Protein AF-A0A3D0IHM4-F1 (afdb_monomer)

Mean predicted aligned error: 15.12 Å

Radius of gyration: 25.1 Å; Cα contacts (8 Å, |Δi|>4): 366; chains: 1; bounding box: 73×38×89 Å

Nearest PDB structures (foldseek):
  8s80-assembly2_B  TM=3.957E-01  e=3.772E-02  Bacillus anthracis
  5n2d-assembly1_D  TM=3.141E-01  e=3.170E-02  Homo sapiens
  8s80-assembly1_F-2  TM=3.673E-01  e=4.236E-02  Bacillus anthracis
  5cim-assembly1_B  TM=3.698E-01  e=5.343E-02  Mycolicibacterium thermoresistibile ATCC 19527
  9g93-assembly1_A  TM=3.526E-01  e=9.006E-02  Bacillus anthracis str. '34F2 (NMRC)'

Structure (mmCIF, N/CA/C/O backbone):
data_AF-A0A3D0IHM4-F1
#
_entry.id   AF-A0A3D0IHM4-F1
#
loop_
_atom_site.group_PDB
_atom_site.id
_atom_site.type_symbol
_atom_site.label_atom_id
_atom_site.label_alt_id
_atom_site.label_comp_id
_atom_site.label_asym_id
_atom_site.label_entity_id
_atom_site.label_seq_id
_atom_site.pdbx_PDB_ins_code
_atom_site.Cartn_x
_atom_site.Cartn_y
_atom_site.Cartn_z
_atom_site.occupancy
_atom_site.B_iso_or_equiv
_atom_site.auth_seq_id
_atom_site.auth_com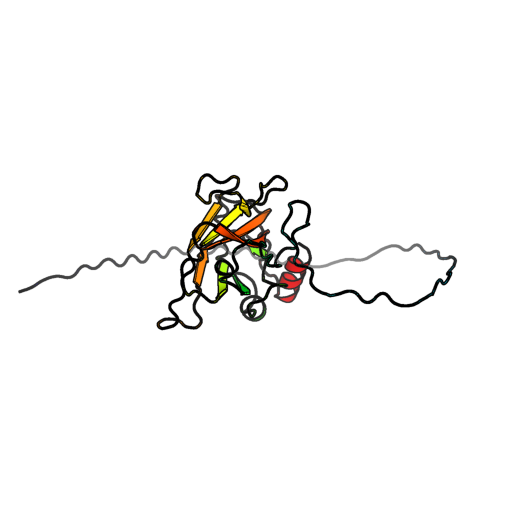p_id
_atom_site.auth_asym_id
_atom_site.auth_atom_id
_atom_site.pdbx_PDB_model_num
ATOM 1 N N . MET A 1 1 ? -31.883 20.236 -38.675 1.00 36.53 1 MET A N 1
ATOM 2 C CA . MET A 1 1 ? -32.578 18.999 -38.242 1.00 36.53 1 MET A CA 1
ATOM 3 C C . MET A 1 1 ? -31.583 18.195 -37.407 1.00 36.53 1 MET A C 1
ATOM 5 O O . MET A 1 1 ? -30.446 18.137 -37.837 1.00 36.53 1 MET A O 1
ATOM 9 N N . GLY A 1 2 ? -31.886 17.613 -36.242 1.00 38.66 2 GLY A N 1
ATOM 10 C CA . GLY A 1 2 ? -33.053 17.794 -35.365 1.00 38.66 2 GLY A CA 1
ATOM 11 C C . GLY A 1 2 ? -33.305 16.579 -34.449 1.00 38.66 2 GLY A C 1
ATOM 12 O O . GLY A 1 2 ? -33.319 15.468 -34.960 1.00 38.66 2 GLY A O 1
ATOM 13 N N . ARG A 1 3 ? -33.634 16.820 -33.160 1.00 39.97 3 ARG A N 1
ATOM 14 C CA . ARG A 1 3 ? -34.066 15.827 -32.129 1.00 39.97 3 ARG A CA 1
ATOM 15 C C . ARG A 1 3 ? -32.946 14.859 -31.648 1.00 39.97 3 ARG A C 1
ATOM 17 O O . ARG A 1 3 ? -32.001 14.630 -32.382 1.00 39.97 3 ARG A O 1
ATOM 24 N N . MET A 1 4 ? -32.965 14.279 -30.434 1.00 40.94 4 MET A N 1
ATOM 25 C CA . MET A 1 4 ? -33.821 14.487 -29.243 1.00 40.94 4 MET A CA 1
ATOM 26 C C . MET A 1 4 ? -33.118 14.060 -27.932 1.00 40.94 4 MET A C 1
ATOM 28 O O . MET A 1 4 ? -32.093 13.390 -27.960 1.00 40.94 4 MET A O 1
ATOM 32 N N . LYS A 1 5 ? -33.712 14.420 -26.783 1.00 46.91 5 LYS A N 1
ATOM 33 C CA . LYS A 1 5 ? -33.254 14.066 -25.424 1.00 46.91 5 LYS A CA 1
ATOM 34 C C . LYS A 1 5 ? -33.450 12.576 -25.081 1.00 46.91 5 LYS A C 1
ATOM 36 O O . LYS A 1 5 ? -34.505 12.025 -25.389 1.00 46.91 5 LYS A O 1
ATOM 41 N N . LYS A 1 6 ? -32.538 12.028 -24.271 1.00 49.88 6 LYS A N 1
ATOM 42 C CA . LYS A 1 6 ? -32.775 11.064 -23.169 1.00 49.88 6 LYS A CA 1
ATOM 43 C C . LYS A 1 6 ? -31.805 11.496 -22.049 1.00 49.88 6 LYS A C 1
ATOM 45 O O . LYS A 1 6 ? -30.649 11.720 -22.372 1.00 49.88 6 LYS A O 1
ATOM 50 N N . VAL A 1 7 ? -32.165 11.850 -20.810 1.00 49.03 7 VAL A N 1
ATOM 51 C CA . VAL A 1 7 ? -33.193 11.374 -19.855 1.00 49.03 7 VAL A CA 1
ATOM 52 C C . VAL A 1 7 ? -32.898 9.953 -19.374 1.00 49.03 7 VAL A C 1
ATOM 54 O O . VAL A 1 7 ? -33.059 9.006 -20.136 1.00 49.03 7 VAL A O 1
ATOM 57 N N . GLY A 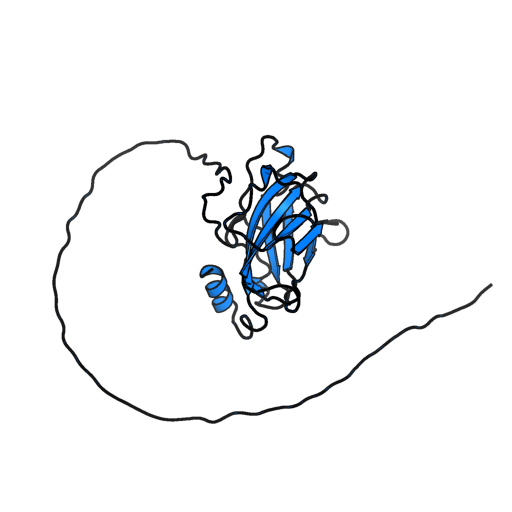1 8 ? -32.480 9.840 -18.110 1.00 41.88 8 GLY A N 1
ATOM 58 C CA . GLY A 1 8 ? -32.056 8.587 -17.476 1.00 41.88 8 GLY A CA 1
ATOM 59 C C . GLY A 1 8 ? -31.539 8.774 -16.043 1.00 41.88 8 GLY A C 1
ATOM 60 O O . GLY A 1 8 ? -30.533 8.180 -15.684 1.00 41.88 8 GLY A O 1
ATOM 61 N N . ALA A 1 9 ? -32.176 9.636 -15.243 1.00 40.19 9 ALA A N 1
ATOM 62 C CA . ALA A 1 9 ? -31.838 9.770 -13.825 1.00 40.19 9 ALA A CA 1
ATOM 63 C C . ALA A 1 9 ? -32.510 8.648 -13.019 1.00 40.19 9 ALA A C 1
ATOM 65 O O . ALA A 1 9 ? -33.725 8.473 -13.120 1.00 40.19 9 ALA A O 1
ATOM 66 N N . VAL A 1 10 ? -31.737 7.930 -12.202 1.00 45.31 10 VAL A N 1
ATOM 67 C CA . VAL A 1 10 ? -32.247 6.950 -11.233 1.00 45.31 10 VAL A CA 1
ATOM 68 C C . VAL A 1 10 ? -31.803 7.389 -9.844 1.00 45.31 10 VAL A C 1
ATOM 70 O O . VAL A 1 10 ? -30.668 7.165 -9.440 1.00 45.31 10 VAL A O 1
ATOM 73 N N . VAL A 1 11 ? -32.709 8.048 -9.124 1.00 44.06 11 VAL A N 1
ATOM 74 C CA . VAL A 1 11 ? -32.568 8.268 -7.681 1.00 44.06 11 VAL A CA 1
ATOM 75 C C . VAL A 1 11 ? -33.144 7.041 -6.989 1.00 44.06 11 VAL A C 1
ATOM 77 O O . VAL A 1 11 ? -34.326 6.749 -7.167 1.00 44.06 11 VAL A O 1
ATOM 80 N N . LEU A 1 12 ? -32.336 6.349 -6.186 1.00 42.22 12 LEU A N 1
ATOM 81 C CA . LEU A 1 12 ? -32.818 5.297 -5.297 1.00 42.22 12 LEU A CA 1
ATOM 82 C C . LEU A 1 12 ? -32.501 5.682 -3.851 1.00 42.22 12 LEU A C 1
ATOM 84 O O . LEU A 1 12 ? -31.374 5.549 -3.389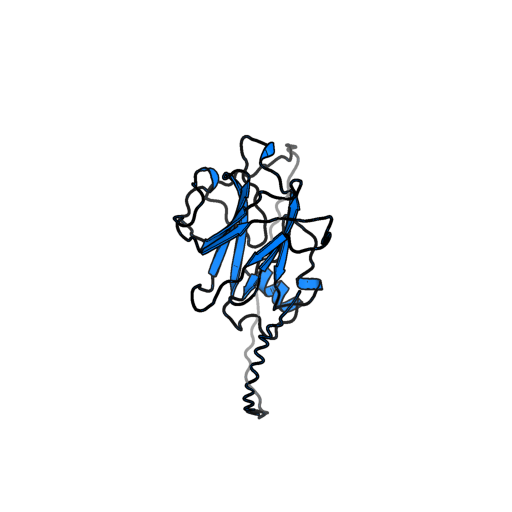 1.00 42.22 12 LEU A O 1
ATOM 88 N N . ALA A 1 13 ? -33.512 6.192 -3.151 1.00 47.69 13 ALA A N 1
ATOM 89 C CA . ALA A 1 13 ? -33.446 6.485 -1.727 1.00 47.69 13 ALA A CA 1
ATOM 90 C C . ALA A 1 13 ? -34.313 5.472 -0.971 1.00 47.69 13 ALA A C 1
ATOM 92 O O . ALA A 1 13 ? -35.517 5.385 -1.211 1.00 47.69 13 ALA A O 1
ATOM 93 N N . ALA A 1 14 ? -33.705 4.730 -0.047 1.00 46.31 14 ALA A N 1
ATOM 94 C CA . ALA A 1 14 ? -34.395 3.836 0.874 1.00 46.31 14 ALA A CA 1
ATOM 95 C C . ALA A 1 14 ? -33.762 3.988 2.262 1.00 46.31 14 ALA A C 1
ATOM 97 O O . ALA A 1 14 ? -32.673 3.484 2.517 1.00 46.31 14 ALA A O 1
ATOM 98 N N . ALA A 1 15 ? -34.427 4.733 3.146 1.00 45.97 15 ALA A N 1
ATOM 99 C CA . ALA A 1 15 ? -33.973 4.941 4.515 1.00 45.97 15 ALA A CA 1
ATOM 100 C C . ALA A 1 15 ? -34.701 3.985 5.469 1.00 45.97 15 ALA A C 1
ATOM 102 O O . ALA A 1 15 ? -35.930 3.989 5.522 1.00 45.97 15 ALA A O 1
ATOM 103 N N . CYS A 1 16 ? -33.941 3.242 6.274 1.00 39.91 16 CYS A N 1
ATOM 104 C CA . CYS A 1 16 ? -34.454 2.488 7.416 1.00 39.91 16 CYS A CA 1
ATOM 105 C C . CYS A 1 16 ? -33.675 2.888 8.671 1.00 39.91 16 CYS A C 1
ATOM 107 O O . CYS A 1 16 ? -32.568 2.413 8.905 1.00 39.91 16 CYS A O 1
ATOM 109 N N . MET A 1 17 ? -34.259 3.766 9.488 1.00 40.97 17 MET A N 1
ATOM 110 C CA . MET A 1 17 ? -33.784 3.996 10.853 1.00 40.97 17 MET A CA 1
ATOM 111 C C . MET A 1 17 ? -34.292 2.872 11.757 1.00 40.97 17 MET A C 1
ATOM 113 O O . MET A 1 17 ? -35.494 2.620 11.770 1.00 40.97 17 MET A O 1
ATOM 117 N N . PHE A 1 18 ? -33.431 2.302 12.600 1.00 45.56 18 PHE A N 1
ATOM 118 C CA . PHE A 1 18 ? -33.865 1.739 13.880 1.00 45.56 18 PHE A CA 1
ATOM 119 C C . PHE A 1 18 ? -32.831 2.021 14.970 1.00 45.56 18 PHE A C 1
ATOM 121 O O . PHE A 1 18 ? -31.704 1.540 14.927 1.00 45.56 18 PHE A O 1
ATOM 128 N N . SER A 1 19 ? -33.236 2.820 15.955 1.00 41.28 19 SER A N 1
ATOM 129 C CA . SER A 1 19 ? -32.404 3.196 17.097 1.00 41.28 19 SER A CA 1
ATOM 130 C C . SER A 1 19 ? -32.566 2.194 18.239 1.00 41.28 19 SER A C 1
ATOM 132 O O . SER A 1 19 ? -33.693 1.905 18.642 1.00 41.28 19 SER A O 1
ATOM 134 N N . ALA A 1 20 ? -31.460 1.754 18.841 1.00 42.69 20 ALA A N 1
ATOM 135 C CA . ALA A 1 20 ? -31.460 1.007 20.098 1.00 42.69 20 ALA A CA 1
ATOM 136 C C . ALA A 1 20 ? -30.604 1.742 21.144 1.00 42.69 20 ALA A C 1
ATOM 138 O O . ALA A 1 20 ? -29.379 1.662 21.140 1.00 42.69 20 ALA A O 1
ATOM 13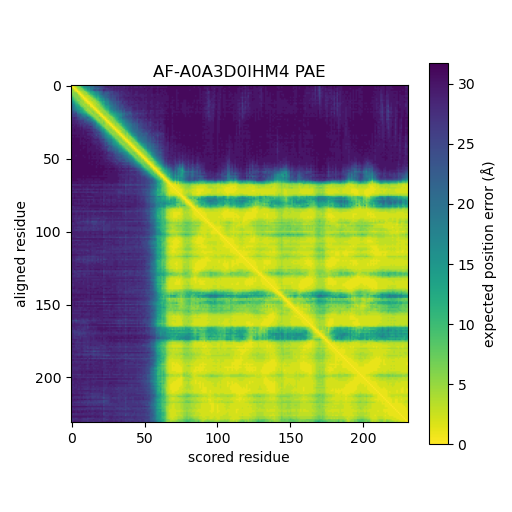9 N N . ALA A 1 21 ? -31.247 2.493 22.044 1.00 38.44 21 ALA A N 1
ATOM 140 C CA . ALA A 1 21 ? -30.557 3.168 23.143 1.00 38.44 21 ALA A CA 1
ATOM 141 C C . ALA A 1 21 ? -30.318 2.193 24.312 1.00 38.44 21 ALA A C 1
ATOM 143 O O . ALA A 1 21 ? -31.270 1.637 24.855 1.00 38.44 21 ALA A O 1
ATOM 144 N N . GLY A 1 22 ? -29.054 2.014 24.713 1.00 32.50 22 GLY A N 1
ATOM 145 C CA . GLY A 1 22 ? -28.622 0.994 25.686 1.00 32.50 22 GLY A CA 1
ATOM 146 C C . GLY A 1 22 ? -27.961 1.523 26.966 1.00 32.50 22 GLY A C 1
ATOM 147 O O . GLY A 1 22 ? -27.195 0.803 27.600 1.00 32.50 22 GLY A O 1
ATOM 148 N N . CYS A 1 23 ? -28.200 2.777 27.361 1.00 40.41 23 CYS A N 1
ATOM 149 C CA . CYS A 1 23 ? -27.583 3.341 28.567 1.00 40.41 23 CYS A CA 1
ATOM 150 C C . CYS A 1 23 ? -28.095 2.681 29.860 1.00 40.41 23 CYS A C 1
ATOM 152 O O . CYS A 1 23 ? -29.219 2.922 30.299 1.00 40.41 23 CYS A O 1
ATOM 154 N N . SER A 1 24 ? -27.221 1.953 30.553 1.00 32.88 24 SER A N 1
ATOM 155 C CA . SER A 1 24 ? -27.334 1.670 31.989 1.00 32.88 24 SER A CA 1
ATOM 156 C C . SER A 1 24 ? -25.954 1.691 32.646 1.00 32.88 24 SER A C 1
ATOM 158 O O . SER A 1 24 ? -24.931 1.568 31.978 1.00 32.88 24 SER A O 1
ATOM 160 N N . LYS A 1 25 ? -25.909 2.004 33.944 1.00 36.44 25 LYS A N 1
ATOM 161 C CA . LYS A 1 25 ? -24.725 2.580 34.605 1.00 36.44 25 LYS A CA 1
ATOM 162 C C . LYS A 1 25 ? -24.571 2.012 36.020 1.00 36.44 25 LYS A C 1
ATOM 164 O O . LYS A 1 25 ? -25.582 1.681 36.630 1.00 36.44 25 LYS A O 1
ATOM 169 N N . LYS A 1 26 ? -23.346 2.129 36.560 1.00 32.72 26 LYS A N 1
ATOM 170 C CA . LYS A 1 26 ? -22.958 2.165 37.994 1.00 32.72 26 LYS A CA 1
ATOM 171 C C . LYS A 1 26 ? -22.740 0.848 38.781 1.00 32.72 26 LYS A C 1
ATOM 173 O O . LYS A 1 26 ? -23.672 0.080 38.958 1.00 32.72 26 LYS A O 1
ATOM 178 N N . LYS A 1 27 ? -21.583 0.852 39.483 1.00 30.31 27 LYS A N 1
ATOM 179 C CA . LYS A 1 27 ? -21.314 0.370 40.867 1.00 30.31 27 LYS A CA 1
ATOM 180 C C . LYS A 1 27 ? -21.133 -1.155 41.088 1.00 30.31 27 LYS A C 1
ATOM 182 O O . LYS A 1 27 ? -21.802 -1.937 40.435 1.00 30.31 27 LYS A O 1
ATOM 187 N N . ASP A 1 28 ? -20.273 -1.629 42.009 1.00 31.72 28 ASP A N 1
ATOM 188 C CA . ASP A 1 28 ? -19.283 -0.940 42.877 1.00 31.72 28 ASP A CA 1
ATOM 189 C C . ASP A 1 28 ? -18.196 -1.881 43.468 1.00 31.72 28 ASP A C 1
ATOM 191 O O . ASP A 1 28 ? -18.422 -3.074 43.609 1.00 31.72 28 ASP A O 1
ATOM 195 N N . GLU A 1 29 ? -17.079 -1.267 43.892 1.00 32.44 29 GLU A N 1
ATOM 196 C CA . GLU A 1 29 ? -16.163 -1.599 45.016 1.00 32.44 29 GLU A CA 1
ATOM 197 C C . GLU A 1 29 ? -15.582 -3.017 45.298 1.00 32.44 29 GLU A C 1
ATOM 199 O O . GLU A 1 29 ? -16.299 -3.903 45.741 1.00 32.44 29 GLU A O 1
ATOM 204 N N . LYS A 1 30 ? -14.227 -3.055 45.388 1.00 27.33 30 LYS A N 1
ATOM 205 C CA . LYS A 1 30 ? -13.376 -3.758 46.405 1.00 27.33 30 LYS A CA 1
ATOM 206 C C . LYS A 1 30 ? -13.422 -5.309 46.442 1.00 27.33 30 LYS A C 1
ATOM 208 O O . LYS A 1 30 ? -14.374 -5.925 46.001 1.00 27.33 30 LYS A O 1
ATOM 213 N N . LYS A 1 31 ? -12.433 -6.047 46.970 1.00 27.33 31 LYS A N 1
ATOM 214 C CA . LYS A 1 31 ? -11.068 -5.817 47.525 1.00 27.33 31 LYS A CA 1
ATOM 215 C C . LYS A 1 31 ? -10.253 -7.112 47.198 1.00 27.33 31 LYS A C 1
ATOM 217 O O . LYS A 1 31 ? -10.833 -8.037 46.647 1.00 27.33 31 LYS A O 1
ATOM 222 N N . ASP A 1 32 ? -8.949 -7.288 47.422 1.00 28.69 32 ASP A N 1
ATOM 223 C CA . ASP A 1 32 ? -8.172 -7.035 48.643 1.00 28.69 32 ASP A CA 1
ATOM 224 C C . ASP A 1 32 ? -6.650 -6.977 48.391 1.00 28.69 32 ASP A C 1
ATOM 226 O O . ASP A 1 32 ? -6.175 -7.193 47.278 1.00 28.69 32 ASP A O 1
ATOM 230 N N . ASN A 1 33 ? -5.885 -6.680 49.444 1.00 30.94 33 ASN A N 1
ATOM 231 C CA . ASN A 1 33 ? -4.419 -6.631 49.410 1.00 30.94 33 ASN A CA 1
ATOM 232 C C . ASN A 1 33 ? -3.788 -8.037 49.421 1.00 30.94 33 ASN A C 1
ATOM 234 O O . ASN A 1 33 ? -4.293 -8.924 50.110 1.00 30.94 33 ASN A O 1
ATOM 238 N N . ASN A 1 34 ? -2.554 -8.158 48.916 1.00 31.31 34 ASN A N 1
ATOM 239 C CA . ASN A 1 34 ? -1.470 -8.556 49.823 1.00 31.31 34 ASN A CA 1
ATOM 240 C C . ASN A 1 34 ? -0.111 -7.932 49.443 1.00 31.31 34 ASN A C 1
ATOM 242 O O . ASN A 1 34 ? 0.066 -7.457 48.325 1.00 31.31 34 ASN A O 1
ATOM 246 N N . ASP A 1 35 ? 0.802 -7.886 50.412 1.00 29.77 35 ASP A N 1
ATOM 247 C CA . ASP A 1 35 ? 2.090 -7.168 50.390 1.00 29.77 35 ASP A CA 1
ATOM 248 C C . ASP A 1 35 ? 3.285 -8.159 50.396 1.00 29.77 35 ASP A C 1
ATOM 250 O O . ASP A 1 35 ? 3.086 -9.370 50.502 1.00 29.77 35 ASP A O 1
ATOM 254 N N . THR A 1 36 ? 4.518 -7.633 50.394 1.00 30.22 36 THR A N 1
ATOM 255 C CA . THR A 1 36 ? 5.859 -8.267 50.504 1.00 30.22 36 THR A CA 1
ATOM 256 C C . THR A 1 36 ? 6.591 -8.369 49.150 1.00 30.22 36 THR A C 1
ATOM 258 O O . THR A 1 36 ? 6.245 -9.210 48.331 1.00 30.22 36 THR A O 1
ATOM 261 N N . LYS A 1 37 ? 7.489 -7.448 48.751 1.00 29.62 37 LYS A N 1
ATOM 262 C CA . LYS A 1 37 ? 8.841 -7.050 49.251 1.00 29.62 37 LYS A CA 1
ATOM 263 C C . LYS A 1 37 ? 10.016 -7.984 48.884 1.00 29.62 37 LYS A C 1
ATOM 265 O O . LYS A 1 37 ? 10.016 -9.123 49.319 1.00 29.62 37 LYS A O 1
ATOM 270 N N . VAL A 1 38 ? 11.095 -7.349 48.368 1.00 29.84 38 VAL A N 1
ATOM 271 C CA . VAL A 1 38 ? 12.539 -7.560 48.711 1.00 29.84 38 VAL A CA 1
ATOM 272 C C . VAL A 1 38 ? 13.186 -8.890 48.260 1.00 29.84 38 VAL A C 1
ATOM 274 O O . VAL A 1 38 ? 12.604 -9.937 48.483 1.00 29.84 38 VAL A O 1
ATOM 277 N N . THR A 1 39 ? 14.413 -9.005 47.718 1.00 30.67 39 THR A N 1
ATOM 278 C CA . THR A 1 39 ? 15.432 -8.168 46.999 1.00 30.67 39 THR A CA 1
ATOM 279 C C . THR A 1 39 ? 16.374 -9.199 46.273 1.00 30.67 39 THR A C 1
ATOM 281 O O . THR A 1 39 ? 15.954 -10.341 46.136 1.00 30.67 39 THR A O 1
ATOM 284 N N . ASP A 1 40 ? 17.610 -9.008 45.770 1.00 31.23 40 ASP A N 1
ATOM 28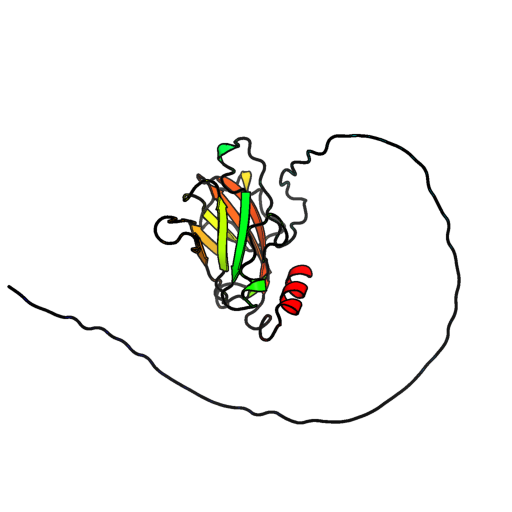5 C CA . ASP A 1 40 ? 18.636 -7.944 45.808 1.00 31.23 40 ASP A CA 1
ATOM 286 C C . ASP A 1 40 ? 19.703 -8.152 44.703 1.00 31.23 40 ASP A C 1
ATOM 288 O O . ASP A 1 40 ? 20.091 -9.296 44.484 1.00 31.23 40 ASP A O 1
ATOM 292 N N . LYS A 1 41 ? 20.273 -7.059 44.155 1.00 31.83 41 LYS A N 1
ATOM 293 C CA . LYS A 1 41 ? 21.591 -6.992 43.451 1.00 31.83 41 LYS A CA 1
ATOM 294 C C . LYS A 1 41 ? 21.804 -7.870 42.186 1.00 31.83 41 LYS A C 1
ATOM 296 O O . LYS A 1 41 ? 20.996 -8.724 41.863 1.00 31.83 41 LYS A O 1
ATOM 301 N N . ALA A 1 42 ? 22.849 -7.669 41.370 1.00 29.09 42 ALA A N 1
ATOM 302 C CA . ALA A 1 42 ? 23.899 -6.632 41.333 1.00 29.09 42 ALA A CA 1
ATOM 303 C C . ALA A 1 42 ? 24.305 -6.305 39.874 1.00 29.09 42 ALA A C 1
ATOM 305 O O . ALA A 1 42 ? 23.897 -6.987 38.939 1.00 29.09 42 ALA A O 1
ATOM 306 N N . LYS A 1 43 ? 25.130 -5.262 39.707 1.00 32.31 43 LYS A N 1
ATOM 307 C CA . LYS A 1 43 ? 25.882 -4.976 38.472 1.00 32.31 43 LYS A CA 1
ATOM 308 C C . LYS A 1 43 ? 26.935 -6.065 38.182 1.00 32.31 43 LYS A C 1
ATOM 310 O O . LYS A 1 43 ? 27.380 -6.710 39.127 1.00 32.31 43 LYS A O 1
ATOM 315 N N . ASP A 1 44 ? 27.503 -6.058 36.974 1.00 27.69 44 ASP A N 1
ATOM 316 C CA . ASP A 1 44 ? 28.876 -5.530 36.855 1.00 27.69 44 ASP A CA 1
ATOM 317 C C . ASP A 1 44 ? 29.118 -4.820 35.507 1.00 27.69 44 ASP A C 1
ATOM 319 O O . ASP A 1 44 ? 28.319 -4.951 34.579 1.00 27.69 44 ASP A O 1
ATOM 323 N N . ASP A 1 45 ? 30.174 -4.010 35.441 1.00 33.25 45 ASP A N 1
ATOM 324 C CA . ASP A 1 45 ? 30.536 -3.151 34.306 1.00 33.25 45 ASP A CA 1
ATOM 325 C C . ASP A 1 45 ? 31.529 -3.845 33.336 1.00 33.25 45 ASP A C 1
ATOM 327 O O . ASP A 1 45 ? 32.452 -4.539 33.762 1.00 33.25 45 ASP A O 1
ATOM 331 N N . ALA A 1 46 ? 31.420 -3.588 32.024 1.00 32.34 46 ALA A N 1
ATOM 332 C CA . ALA A 1 46 ? 32.462 -3.925 31.041 1.00 32.34 46 ALA A CA 1
ATOM 333 C C . ALA A 1 46 ? 32.552 -2.855 29.935 1.00 32.34 46 ALA A C 1
ATOM 335 O O 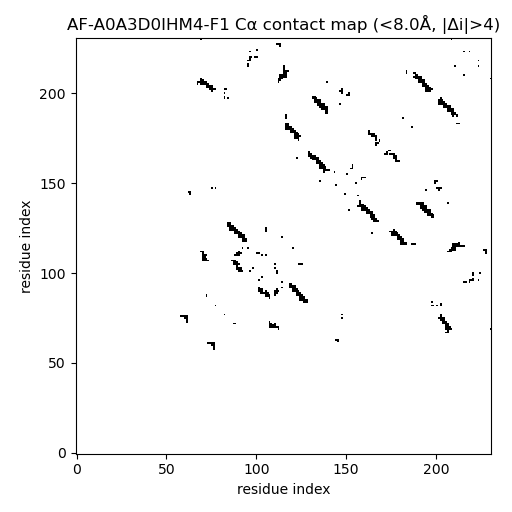. ALA A 1 46 ? 31.619 -2.673 29.155 1.00 32.34 46 ALA A O 1
ATOM 336 N N . LYS A 1 47 ? 33.683 -2.138 29.861 1.00 29.31 47 LYS A N 1
ATOM 337 C CA . LYS A 1 47 ? 33.927 -1.060 28.886 1.00 29.31 47 LYS A CA 1
ATOM 338 C C . LYS A 1 47 ? 35.368 -1.089 28.369 1.00 29.31 47 LYS A C 1
ATOM 340 O O . LYS A 1 47 ? 36.264 -0.670 29.098 1.00 29.31 47 LYS A O 1
ATOM 345 N N . ALA A 1 48 ? 35.556 -1.480 27.107 1.00 30.95 48 ALA A N 1
ATOM 346 C CA . ALA A 1 48 ? 36.683 -1.093 26.242 1.00 30.95 48 ALA A CA 1
ATOM 347 C C . ALA A 1 48 ? 36.465 -1.595 24.794 1.00 30.95 48 ALA A C 1
ATOM 349 O O . ALA A 1 48 ? 35.754 -2.582 24.636 1.00 30.95 48 ALA A O 1
ATOM 350 N N . THR A 1 49 ? 37.075 -1.071 23.719 1.00 29.14 49 THR A N 1
ATOM 351 C CA . THR A 1 49 ? 37.569 0.286 23.359 1.00 29.14 49 THR A CA 1
ATOM 352 C C . THR A 1 49 ? 37.924 0.261 21.851 1.00 29.14 49 THR A C 1
ATOM 354 O O . THR A 1 49 ? 38.456 -0.742 21.395 1.00 29.14 49 THR A O 1
ATOM 357 N N . GLU A 1 50 ? 37.693 1.377 21.144 1.00 28.62 50 GLU A N 1
ATOM 358 C CA . GLU A 1 50 ? 38.246 1.776 19.821 1.00 28.62 50 GLU A CA 1
ATOM 359 C C . GLU A 1 50 ? 37.888 1.025 18.515 1.00 28.62 50 GLU A C 1
ATOM 361 O O . GLU A 1 50 ? 37.903 -0.195 18.401 1.00 28.62 50 GLU A O 1
ATOM 366 N N . ASP A 1 51 ? 37.605 1.869 17.514 1.00 28.84 51 ASP A N 1
ATOM 367 C CA . ASP A 1 51 ? 37.800 1.773 16.063 1.00 28.84 51 ASP A CA 1
ATOM 368 C C . ASP A 1 51 ? 37.802 0.414 15.338 1.00 28.84 51 ASP A C 1
ATOM 370 O O . ASP A 1 51 ? 38.783 -0.330 15.294 1.00 28.84 51 ASP A O 1
ATOM 374 N N . SER A 1 52 ? 36.812 0.275 14.455 1.00 31.19 52 SER A N 1
ATOM 375 C CA . SER A 1 52 ? 37.117 0.096 13.031 1.00 31.19 52 SER A CA 1
ATOM 376 C C . SER A 1 52 ? 36.162 0.927 12.177 1.00 31.19 52 SER A C 1
ATOM 378 O O . SER A 1 52 ? 34.959 0.970 12.419 1.00 31.19 52 SER A O 1
ATOM 380 N N . LYS A 1 53 ? 36.734 1.639 11.206 1.00 38.09 53 LYS A N 1
ATOM 381 C CA . LYS A 1 53 ? 36.048 2.577 10.316 1.00 38.09 53 LYS A CA 1
ATOM 382 C C . LYS A 1 53 ? 35.829 1.892 8.974 1.00 38.09 53 LYS A C 1
ATOM 384 O O . LYS A 1 53 ? 36.770 1.838 8.185 1.00 38.09 53 LYS A O 1
ATOM 389 N N . ASP A 1 54 ? 34.608 1.441 8.709 1.00 28.73 54 ASP A N 1
ATOM 390 C CA . ASP A 1 54 ? 34.245 0.900 7.401 1.00 28.73 54 ASP A CA 1
ATOM 391 C C . ASP A 1 54 ? 32.927 1.456 6.855 1.00 28.73 54 ASP A C 1
ATOM 393 O O . ASP A 1 54 ? 32.070 1.952 7.581 1.00 28.73 54 ASP A O 1
ATOM 397 N N . THR A 1 55 ? 32.858 1.454 5.529 1.00 31.95 55 THR A N 1
ATOM 398 C CA . THR A 1 55 ? 31.999 2.307 4.695 1.00 31.95 55 THR A CA 1
ATOM 399 C C . THR A 1 55 ? 30.505 1.978 4.811 1.00 31.95 55 THR A C 1
ATOM 401 O O . THR A 1 55 ? 30.094 0.862 4.501 1.00 31.95 55 THR A O 1
ATOM 404 N N . GLU A 1 56 ? 29.667 2.968 5.144 1.00 35.25 56 GLU A N 1
ATOM 405 C CA . GLU A 1 56 ? 28.211 2.856 4.973 1.00 35.25 56 GLU A CA 1
ATOM 406 C C . GLU A 1 56 ? 27.857 2.766 3.478 1.00 35.25 56 GLU A C 1
ATOM 408 O O . GLU A 1 56 ? 28.182 3.652 2.688 1.00 35.25 56 GLU A O 1
ATOM 413 N N . GLY A 1 57 ? 27.194 1.676 3.090 1.00 35.53 57 GLY A N 1
ATOM 414 C CA . GLY A 1 57 ? 26.843 1.385 1.694 1.00 35.53 57 GLY A CA 1
ATOM 415 C C . GLY A 1 57 ? 26.011 0.110 1.527 1.00 35.53 57 GLY A C 1
ATOM 416 O O . GLY A 1 57 ? 26.105 -0.563 0.503 1.00 35.53 57 GLY A O 1
ATOM 417 N N . GLY A 1 58 ? 25.242 -0.263 2.556 1.00 29.39 58 GLY A N 1
ATOM 418 C CA . GLY A 1 58 ? 24.474 -1.507 2.603 1.00 29.39 58 GLY A CA 1
ATOM 419 C C . GLY A 1 58 ? 23.239 -1.480 1.704 1.00 29.39 58 GLY A C 1
ATOM 420 O O . GLY A 1 58 ? 22.140 -1.201 2.171 1.00 29.39 58 GLY A O 1
ATOM 421 N N . SER A 1 59 ? 23.406 -1.801 0.419 1.00 44.22 59 SER A N 1
ATOM 422 C CA . SER A 1 59 ? 22.282 -2.167 -0.447 1.00 44.22 59 SER A CA 1
ATOM 423 C C . SER A 1 59 ? 21.782 -3.557 -0.045 1.00 44.22 59 SER A C 1
ATOM 425 O O . SER A 1 59 ? 22.380 -4.571 -0.411 1.00 44.22 59 SER A O 1
ATOM 427 N N . GLU A 1 60 ? 20.703 -3.610 0.738 1.00 41.62 60 GLU A N 1
ATOM 428 C CA . GLU A 1 60 ? 20.039 -4.867 1.090 1.00 41.62 60 GLU A CA 1
ATOM 429 C C . GLU A 1 60 ? 19.377 -5.476 -0.152 1.00 41.62 60 GLU A C 1
ATOM 431 O O . GLU A 1 60 ? 18.262 -5.126 -0.535 1.00 41.62 60 GLU A O 1
ATOM 436 N N . SER A 1 61 ? 20.077 -6.415 -0.791 1.00 42.25 61 SER A N 1
ATOM 437 C CA . SER A 1 61 ? 19.461 -7.312 -1.766 1.00 42.25 61 SER A CA 1
ATOM 438 C C . SER A 1 61 ? 18.331 -8.086 -1.084 1.00 42.25 61 SER A C 1
ATOM 440 O O . SER A 1 61 ? 18.550 -8.711 -0.046 1.00 42.25 61 SER A O 1
ATOM 442 N N . ALA A 1 62 ? 17.126 -8.039 -1.654 1.00 45.59 62 ALA A N 1
ATOM 443 C CA . ALA A 1 62 ? 15.919 -8.624 -1.074 1.00 45.59 62 ALA A CA 1
ATOM 444 C C . ALA A 1 62 ? 15.882 -10.164 -1.212 1.00 45.59 62 ALA A C 1
ATOM 446 O O . ALA A 1 62 ? 15.042 -10.729 -1.917 1.00 45.59 62 ALA A O 1
ATOM 447 N N . SER A 1 63 ? 16.811 -10.848 -0.538 1.00 42.62 63 SER A N 1
ATOM 448 C CA . SER A 1 63 ? 16.758 -12.289 -0.284 1.00 42.62 63 SER A CA 1
ATOM 449 C C . SER A 1 63 ? 15.640 -12.643 0.704 1.00 42.62 63 SER A C 1
ATOM 451 O O . SER A 1 63 ? 15.252 -11.834 1.544 1.00 42.62 63 SER A O 1
ATOM 453 N N . VAL A 1 64 ? 15.124 -13.869 0.593 1.00 43.94 64 VAL A N 1
ATOM 454 C CA . VAL A 1 64 ? 13.815 -14.283 1.140 1.00 43.94 64 VAL A CA 1
ATOM 455 C C . VAL A 1 64 ? 13.795 -14.450 2.677 1.00 43.94 64 VAL A C 1
ATOM 457 O O . VAL A 1 64 ? 12.727 -14.591 3.252 1.00 43.94 64 VAL A O 1
ATOM 460 N N . ASP A 1 65 ? 14.940 -14.351 3.361 1.00 42.47 65 ASP A N 1
ATOM 461 C CA . ASP A 1 65 ? 15.048 -14.507 4.825 1.00 42.47 65 ASP A CA 1
ATOM 462 C C . ASP A 1 65 ? 14.884 -13.198 5.638 1.00 42.47 65 ASP A C 1
ATOM 464 O O . ASP A 1 65 ? 14.897 -13.227 6.871 1.00 42.47 65 ASP A O 1
ATOM 468 N N . ASN A 1 66 ? 14.742 -12.033 4.989 1.00 54.25 66 ASN A N 1
ATOM 469 C CA . ASN A 1 66 ? 14.599 -10.751 5.693 1.00 54.25 66 ASN A CA 1
ATOM 470 C C . ASN A 1 66 ? 13.137 -10.468 6.078 1.00 54.25 66 ASN A C 1
ATOM 472 O O . ASN A 1 66 ? 12.293 -10.236 5.209 1.00 54.25 66 ASN A O 1
ATOM 476 N N . VAL A 1 67 ? 12.865 -10.392 7.388 1.00 68.31 67 VAL A N 1
ATOM 477 C CA . VAL A 1 67 ? 11.561 -9.990 7.949 1.00 68.31 67 VAL A CA 1
ATOM 478 C C . VAL A 1 67 ? 11.141 -8.626 7.389 1.00 68.31 67 VAL A C 1
ATOM 480 O O . VAL A 1 67 ? 11.804 -7.609 7.613 1.00 68.31 67 VAL A O 1
ATOM 483 N N . ARG A 1 68 ? 10.025 -8.609 6.656 1.00 80.69 68 ARG A N 1
ATOM 484 C CA . ARG A 1 68 ? 9.455 -7.402 6.049 1.00 80.69 68 ARG A CA 1
ATOM 485 C C . ARG A 1 68 ? 8.662 -6.620 7.088 1.00 80.69 68 ARG A C 1
ATOM 487 O O . ARG A 1 68 ? 7.681 -7.122 7.621 1.00 80.69 68 ARG A O 1
ATOM 494 N N . ILE A 1 69 ? 9.068 -5.382 7.344 1.00 88.81 69 ILE A N 1
ATOM 495 C CA . ILE A 1 69 ? 8.371 -4.468 8.253 1.00 88.81 69 ILE A CA 1
ATOM 496 C C . ILE A 1 69 ? 7.221 -3.795 7.481 1.00 88.81 69 ILE A C 1
ATOM 498 O O . ILE A 1 69 ? 7.484 -3.204 6.424 1.00 88.81 69 ILE A O 1
ATOM 502 N N . PRO A 1 70 ? 5.964 -3.841 7.966 1.00 92.94 70 PRO A N 1
ATOM 503 C CA . PRO A 1 70 ? 4.857 -3.130 7.336 1.00 92.94 70 PRO A CA 1
ATOM 504 C C . PRO A 1 70 ? 5.134 -1.628 7.209 1.00 92.94 70 PRO A C 1
ATOM 506 O O . PRO A 1 70 ? 5.559 -0.974 8.158 1.00 92.94 70 PRO A O 1
ATOM 509 N N . GLY A 1 71 ? 4.883 -1.045 6.036 1.00 92.44 71 GLY A N 1
ATOM 510 C CA . GLY A 1 71 ? 5.102 0.397 5.816 1.00 92.44 71 GLY A CA 1
ATOM 511 C C . GLY A 1 71 ? 6.563 0.812 5.618 1.00 92.44 71 GLY A C 1
ATOM 512 O O . GLY A 1 71 ? 6.870 2.009 5.629 1.00 92.44 71 GLY A O 1
ATOM 513 N N . LYS A 1 72 ? 7.462 -0.159 5.408 1.00 94.69 72 LYS A N 1
ATOM 514 C CA . LYS A 1 72 ? 8.785 0.056 4.817 1.00 94.69 72 LYS A CA 1
ATOM 515 C C . LYS A 1 72 ? 8.782 -0.372 3.348 1.00 94.69 72 LYS A C 1
ATOM 517 O O . LYS A 1 72 ? 8.392 -1.488 3.007 1.00 94.69 72 LYS A O 1
ATOM 522 N N . LEU A 1 73 ? 9.234 0.529 2.481 1.00 95.06 73 LEU A N 1
ATOM 523 C CA . LEU A 1 73 ? 9.419 0.297 1.055 1.00 95.06 73 LEU A CA 1
ATOM 524 C C . LEU A 1 73 ? 10.809 -0.307 0.819 1.00 95.06 73 LEU A C 1
ATOM 526 O O . LEU A 1 73 ? 11.829 0.351 1.017 1.00 95.06 73 LEU A O 1
ATOM 530 N N . TYR A 1 74 ? 10.842 -1.558 0.372 1.00 92.31 74 TYR A N 1
ATOM 531 C CA . TYR A 1 74 ? 12.069 -2.277 0.043 1.00 92.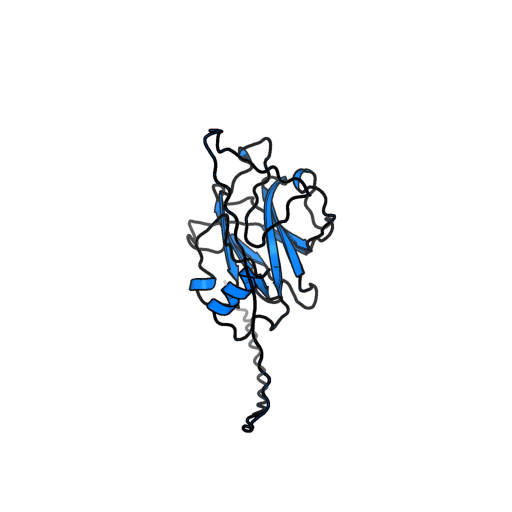31 74 TYR A CA 1
ATOM 532 C C . TYR A 1 74 ? 12.308 -2.220 -1.463 1.00 92.31 74 TYR A C 1
ATOM 534 O O . TYR A 1 74 ? 11.535 -2.790 -2.236 1.00 92.31 74 TYR A O 1
ATOM 542 N N . PHE A 1 75 ? 13.384 -1.560 -1.888 1.00 90.94 75 PHE A N 1
ATOM 543 C CA . PHE A 1 75 ? 13.824 -1.603 -3.280 1.00 90.94 75 PHE A CA 1
ATOM 544 C C . PHE A 1 75 ? 14.499 -2.938 -3.588 1.00 90.94 75 PHE A C 1
ATOM 546 O O . PHE A 1 75 ? 15.373 -3.401 -2.858 1.00 90.94 75 PHE A O 1
ATOM 553 N N . ILE A 1 76 ? 14.094 -3.550 -4.693 1.00 87.69 76 ILE A N 1
ATOM 554 C CA . ILE A 1 76 ? 14.753 -4.723 -5.250 1.00 87.69 76 ILE A CA 1
ATOM 555 C C . ILE A 1 76 ? 15.992 -4.217 -5.985 1.00 87.69 76 ILE A C 1
ATOM 557 O O . ILE A 1 76 ? 15.880 -3.437 -6.930 1.00 87.69 76 ILE A O 1
ATOM 561 N N . ASN A 1 77 ? 17.174 -4.671 -5.574 1.00 76.06 77 ASN A N 1
ATOM 562 C CA . ASN A 1 77 ? 18.387 -4.436 -6.346 1.00 76.06 77 ASN A CA 1
ATOM 563 C C . ASN A 1 77 ? 18.269 -5.189 -7.684 1.00 76.06 77 ASN A C 1
ATOM 565 O O . ASN A 1 77 ? 18.188 -6.419 -7.701 1.00 76.06 77 ASN A O 1
ATOM 569 N N . THR A 1 78 ? 18.205 -4.446 -8.789 1.00 67.38 78 THR A N 1
ATOM 570 C CA . THR A 1 78 ? 18.209 -4.998 -10.149 1.00 67.38 78 THR A CA 1
ATOM 571 C C . THR A 1 78 ? 19.460 -4.519 -10.873 1.00 67.38 78 THR A C 1
ATOM 573 O O . THR A 1 78 ? 19.871 -3.373 -10.694 1.00 67.38 78 THR A O 1
ATOM 576 N N . ASP A 1 79 ? 20.019 -5.346 -11.759 1.00 69.44 79 ASP A N 1
ATOM 577 C CA . ASP A 1 79 ? 21.211 -5.007 -12.555 1.00 69.44 79 ASP A CA 1
ATOM 578 C C . ASP A 1 79 ? 20.997 -3.844 -13.556 1.00 69.44 79 ASP A C 1
ATOM 580 O O . ASP A 1 79 ? 21.885 -3.539 -14.352 1.00 69.44 79 ASP A O 1
ATOM 584 N N . ASN A 1 80 ? 19.820 -3.205 -13.557 1.00 68.81 80 ASN A N 1
ATOM 585 C CA . ASN A 1 80 ? 19.484 -2.075 -14.414 1.00 68.81 80 ASN A CA 1
ATOM 586 C C . ASN A 1 80 ? 18.889 -0.908 -13.607 1.00 68.81 80 ASN A C 1
ATOM 588 O O . ASN A 1 80 ? 17.715 -0.932 -13.231 1.00 68.81 80 ASN A O 1
ATOM 592 N N . ALA A 1 81 ? 19.681 0.148 -13.411 1.00 64.62 81 ALA A N 1
ATO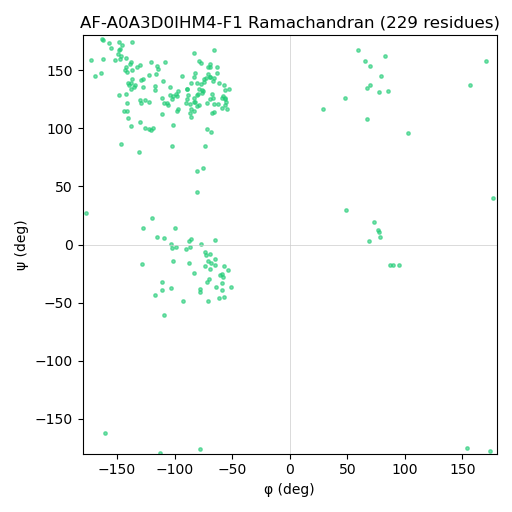M 593 C CA . ALA A 1 81 ? 19.259 1.356 -12.701 1.00 64.62 81 ALA A CA 1
ATOM 594 C C . ALA A 1 81 ? 18.030 2.040 -13.336 1.00 64.62 81 ALA A C 1
ATOM 596 O O . ALA A 1 81 ? 17.233 2.637 -12.614 1.00 64.62 81 ALA A O 1
ATOM 597 N N . ASP A 1 82 ? 17.823 1.890 -14.651 1.00 68.31 82 ASP A N 1
ATOM 598 C CA . ASP A 1 82 ? 16.713 2.515 -15.385 1.00 68.31 82 ASP A CA 1
ATOM 599 C C . ASP A 1 82 ? 15.318 2.007 -14.949 1.00 68.31 82 ASP A C 1
ATOM 601 O O . ASP A 1 82 ? 14.306 2.602 -15.309 1.00 68.31 82 ASP A O 1
ATOM 605 N N . ILE A 1 83 ? 15.238 0.916 -14.170 1.00 73.94 83 ILE A N 1
ATOM 606 C CA . ILE A 1 83 ? 13.972 0.372 -13.639 1.00 73.94 83 ILE A CA 1
ATOM 607 C C . ILE A 1 83 ? 13.585 1.036 -12.300 1.00 73.94 83 ILE A C 1
ATOM 609 O O . ILE A 1 83 ? 12.427 0.956 -11.891 1.00 73.94 83 ILE A O 1
ATOM 613 N N . GLN A 1 84 ? 14.501 1.731 -11.607 1.00 80.19 84 GLN A N 1
ATOM 614 C CA . GLN A 1 84 ? 14.193 2.414 -10.340 1.00 80.19 84 GLN A CA 1
ATOM 615 C C . GLN A 1 84 ? 13.505 3.772 -10.583 1.00 80.19 84 GLN A C 1
ATOM 617 O O . GLN A 1 84 ? 14.010 4.839 -10.242 1.00 80.19 84 GLN A O 1
ATOM 622 N N . VAL A 1 85 ? 12.312 3.715 -11.175 1.00 89.50 85 VAL A N 1
ATOM 623 C CA . VAL A 1 85 ? 11.486 4.875 -11.556 1.00 89.50 85 VAL A CA 1
ATOM 624 C C . VAL A 1 85 ? 10.737 5.530 -10.387 1.00 89.50 85 VAL A C 1
ATOM 626 O O . VAL A 1 85 ? 10.009 6.496 -10.590 1.00 89.50 85 VAL A O 1
ATOM 629 N N . MET A 1 86 ? 10.892 5.015 -9.165 1.00 92.38 86 MET A N 1
ATOM 630 C CA . MET A 1 86 ? 10.247 5.502 -7.942 1.00 92.38 86 MET A CA 1
ATOM 631 C C . MET A 1 86 ? 11.280 5.586 -6.815 1.00 92.38 86 MET A C 1
ATOM 633 O O . MET A 1 86 ? 12.087 4.673 -6.646 1.00 92.38 86 MET A O 1
ATOM 637 N N . THR A 1 87 ? 11.246 6.663 -6.035 1.00 93.12 87 THR A N 1
ATOM 638 C CA . THR A 1 87 ? 12.180 6.951 -4.932 1.00 93.12 87 THR A CA 1
ATOM 639 C C . THR A 1 87 ? 11.521 6.859 -3.560 1.00 93.12 87 THR A C 1
ATOM 641 O O . THR A 1 87 ? 12.182 6.477 -2.595 1.00 93.12 87 THR A O 1
ATOM 644 N N . LYS A 1 88 ? 10.229 7.192 -3.461 1.00 95.75 88 LYS A N 1
ATOM 645 C CA . LYS A 1 88 ? 9.430 7.162 -2.225 1.00 95.75 88 LYS A CA 1
ATOM 646 C C . LYS A 1 88 ? 7.969 6.816 -2.526 1.00 95.75 88 LYS A C 1
ATOM 648 O O . LYS A 1 88 ? 7.544 6.863 -3.677 1.00 95.75 88 LYS A O 1
ATOM 653 N N . LEU A 1 89 ? 7.188 6.528 -1.490 1.00 96.50 89 LEU A N 1
ATOM 654 C CA . LEU A 1 89 ? 5.753 6.266 -1.572 1.00 96.50 89 LEU A CA 1
ATOM 655 C C . LEU A 1 89 ? 5.014 6.899 -0.386 1.00 96.50 89 LEU A C 1
ATOM 657 O O . LEU A 1 89 ? 5.471 6.809 0.751 1.00 96.50 89 LEU A O 1
ATOM 661 N N . ALA A 1 90 ? 3.851 7.492 -0.640 1.00 95.94 90 ALA A N 1
ATOM 662 C CA . ALA A 1 90 ? 2.803 7.686 0.358 1.00 95.94 90 ALA A CA 1
ATOM 663 C C . ALA A 1 90 ? 1.562 6.867 -0.020 1.00 95.94 90 ALA A C 1
ATOM 665 O O . ALA A 1 90 ? 1.297 6.634 -1.203 1.00 95.94 90 ALA A O 1
ATOM 666 N N . LEU A 1 91 ? 0.808 6.453 1.000 1.00 96.12 91 LEU A N 1
ATOM 667 C CA . LEU A 1 91 ? -0.511 5.845 0.860 1.00 96.12 91 LEU A CA 1
ATOM 668 C C . LEU A 1 91 ? -1.519 6.582 1.740 1.00 96.12 91 LEU A C 1
ATOM 670 O O . LEU A 1 91 ? -1.247 6.796 2.923 1.00 96.12 91 LEU A O 1
ATOM 674 N N . SER A 1 92 ? -2.693 6.866 1.181 1.00 95.25 92 SER A N 1
ATOM 675 C CA . SER A 1 92 ? -3.876 7.308 1.932 1.00 95.25 92 SER A CA 1
ATOM 676 C C . SER A 1 92 ? -4.917 6.192 1.964 1.00 95.25 92 SER A C 1
ATOM 678 O O . SER A 1 92 ? -4.926 5.318 1.095 1.00 95.25 92 SER A O 1
ATOM 680 N N . GLY A 1 93 ? -5.810 6.226 2.953 1.00 94.31 93 GLY A N 1
ATOM 681 C CA . GLY A 1 93 ? -7.033 5.425 2.959 1.00 94.31 93 GLY A CA 1
ATOM 682 C C . GLY A 1 93 ? -8.257 6.304 3.195 1.00 94.31 93 GLY A C 1
ATOM 683 O O . GLY A 1 93 ? -8.192 7.273 3.951 1.00 94.31 93 GLY A O 1
ATOM 684 N N . ASN A 1 94 ? -9.367 6.001 2.521 1.00 91.06 94 ASN A N 1
ATOM 685 C CA . ASN A 1 94 ? -10.500 6.927 2.435 1.00 91.06 94 ASN A CA 1
ATOM 686 C C . ASN A 1 94 ? -11.538 6.832 3.574 1.00 91.06 94 ASN A C 1
ATOM 688 O O . ASN A 1 94 ? -12.551 7.532 3.504 1.00 91.06 94 ASN A O 1
ATOM 692 N N . GLN A 1 95 ? -11.331 5.981 4.589 1.00 91.06 95 GLN A N 1
ATOM 693 C CA . GLN A 1 95 ? -12.297 5.786 5.681 1.00 91.06 95 GLN A CA 1
ATOM 694 C C . GLN A 1 95 ? -11.773 6.185 7.065 1.00 91.06 95 GLN A C 1
ATOM 696 O O . GLN A 1 95 ? -12.517 6.804 7.828 1.00 91.06 95 GLN A O 1
ATOM 701 N N . PHE A 1 96 ? -10.530 5.829 7.414 1.00 93.19 96 PHE A N 1
ATOM 702 C CA . PHE A 1 96 ? -10.056 5.906 8.802 1.00 93.19 96 PHE A CA 1
ATOM 703 C C . PHE A 1 96 ? -8.899 6.895 9.005 1.00 93.19 96 PHE A C 1
ATOM 705 O O . PHE A 1 96 ? -7.934 6.927 8.242 1.00 93.19 96 PHE A O 1
ATOM 712 N N . GLY A 1 97 ? -8.991 7.676 10.088 1.00 91.62 97 GLY A N 1
ATOM 713 C CA . GLY A 1 97 ? -8.038 8.726 10.472 1.00 91.62 97 GLY A CA 1
ATOM 714 C C . GLY A 1 97 ? -8.260 10.065 9.760 1.00 91.62 97 GLY A C 1
ATOM 715 O O . GLY A 1 97 ? -8.941 10.146 8.739 1.00 91.62 97 GLY A O 1
ATOM 716 N N . SER A 1 98 ? -7.700 11.144 10.308 1.00 91.75 98 SER A N 1
ATOM 717 C CA . SER A 1 98 ? -7.784 12.479 9.705 1.00 91.75 98 SER A CA 1
ATOM 718 C C . SER A 1 98 ? -6.812 12.664 8.526 1.00 91.75 98 SER A C 1
ATOM 720 O O . SER A 1 98 ? -6.082 11.750 8.129 1.00 91.75 98 SER A O 1
ATOM 722 N N . SER A 1 99 ? -6.760 13.880 7.976 1.00 88.75 99 SER A N 1
ATOM 723 C CA . SER A 1 99 ? -5.723 14.288 7.021 1.00 88.75 99 SER A CA 1
ATOM 724 C C . SER A 1 99 ? -4.305 14.223 7.602 1.00 88.75 99 SER A C 1
ATOM 726 O O . SER A 1 99 ? -3.367 14.023 6.844 1.00 88.75 99 SER A O 1
ATOM 728 N N . GLU A 1 100 ? -4.113 14.343 8.922 1.00 87.75 100 GLU A N 1
ATOM 729 C CA . GLU A 1 100 ? -2.782 14.197 9.542 1.00 87.75 100 GLU A CA 1
ATOM 730 C C . GLU A 1 100 ? -2.302 12.733 9.535 1.00 87.75 100 GLU A C 1
ATOM 732 O O . GLU A 1 100 ? -1.109 12.459 9.387 1.00 87.75 100 GLU A O 1
ATOM 737 N N . PHE A 1 101 ? -3.232 11.776 9.635 1.00 88.94 101 PHE A N 1
ATOM 738 C CA . PHE A 1 101 ? -2.935 10.350 9.513 1.00 88.94 101 PHE A CA 1
ATOM 739 C C . PHE A 1 101 ? -2.751 9.904 8.054 1.00 88.94 101 PHE A C 1
ATOM 741 O O . PHE A 1 101 ? -1.866 9.089 7.785 1.00 88.94 101 PHE A O 1
ATOM 748 N N . ASN A 1 102 ? -3.555 10.443 7.129 1.00 90.25 102 ASN A N 1
ATOM 749 C CA . ASN A 1 102 ? -3.600 10.009 5.728 1.00 90.25 102 ASN A CA 1
ATOM 750 C C . ASN A 1 102 ? -2.673 10.786 4.786 1.00 90.25 102 ASN A C 1
ATOM 752 O O . ASN A 1 102 ? -1.912 10.171 4.049 1.00 90.25 102 ASN A O 1
ATOM 756 N N . SER A 1 103 ? -2.680 12.121 4.818 1.00 85.50 103 SER A N 1
ATOM 757 C CA . SER A 1 103 ? -1.948 12.980 3.868 1.00 85.50 103 SER A CA 1
ATOM 758 C C . SER A 1 103 ? -0.460 13.125 4.224 1.00 85.50 103 SER A C 1
ATOM 760 O O . SER A 1 103 ? 0.099 14.224 4.239 1.00 85.50 103 SER A O 1
ATOM 762 N N . LYS A 1 104 ? 0.193 12.008 4.555 1.00 88.88 104 LYS A N 1
ATOM 763 C CA . LYS A 1 104 ? 1.619 11.954 4.887 1.00 88.88 104 LYS A CA 1
ATOM 764 C C . LYS A 1 104 ? 2.458 12.088 3.619 1.00 88.88 104 LYS A C 1
ATOM 766 O O . LYS A 1 104 ? 2.131 11.514 2.586 1.00 88.88 104 LYS A O 1
ATOM 771 N N . ALA A 1 105 ? 3.555 12.838 3.703 1.00 92.44 105 ALA A N 1
ATOM 772 C CA . ALA A 1 105 ? 4.470 13.006 2.578 1.00 92.44 105 ALA A CA 1
ATOM 773 C C . ALA A 1 105 ? 5.121 11.662 2.177 1.00 92.44 105 ALA A C 1
ATOM 775 O O . ALA A 1 105 ? 5.383 10.842 3.064 1.00 92.44 105 ALA A O 1
ATOM 776 N N . PRO A 1 106 ? 5.429 11.438 0.882 1.00 95.12 106 PRO A N 1
ATOM 777 C CA . PRO A 1 106 ? 6.100 10.223 0.430 1.00 95.12 106 PRO A CA 1
ATOM 778 C C . PRO A 1 106 ? 7.387 9.926 1.203 1.00 95.12 106 PRO A C 1
ATOM 780 O O . PRO A 1 106 ? 8.231 10.801 1.402 1.00 95.12 106 PRO A O 1
ATOM 783 N N . SER A 1 107 ? 7.545 8.668 1.615 1.00 96.56 107 SER A N 1
ATOM 784 C CA . SER A 1 107 ? 8.678 8.173 2.402 1.00 96.56 107 SER A CA 1
ATOM 785 C C . SER A 1 107 ? 9.170 6.816 1.881 1.00 96.56 107 SER A C 1
ATOM 787 O O . SER A 1 107 ? 8.564 6.217 0.994 1.00 96.56 107 SER A O 1
ATOM 789 N N . THR A 1 108 ? 10.275 6.316 2.430 1.00 95.94 108 THR A N 1
ATOM 790 C CA . THR A 1 108 ? 10.675 4.900 2.329 1.00 95.94 108 THR A CA 1
ATOM 791 C C . THR A 1 108 ? 10.349 4.109 3.599 1.00 95.94 108 THR A C 1
ATOM 793 O O . THR A 1 108 ? 10.370 2.883 3.572 1.00 95.94 108 THR A O 1
ATOM 796 N N . GLU A 1 109 ? 10.031 4.784 4.708 1.00 94.81 109 GLU A N 1
ATOM 797 C CA . GLU A 1 109 ? 9.715 4.185 6.014 1.00 94.81 109 GLU A CA 1
ATOM 798 C C . GLU A 1 109 ? 8.601 4.969 6.727 1.00 94.81 109 GLU A C 1
ATOM 800 O O . GLU A 1 109 ? 8.474 6.183 6.548 1.00 94.81 109 GLU A O 1
ATOM 805 N N . GLY A 1 110 ? 7.791 4.296 7.550 1.00 91.81 110 GLY A N 1
ATOM 806 C CA . GLY A 1 110 ? 6.668 4.926 8.262 1.00 91.81 110 GLY A CA 1
ATOM 807 C C . GLY A 1 110 ? 5.472 5.275 7.364 1.00 91.81 110 GLY A C 1
ATOM 808 O O . GLY A 1 110 ? 4.646 6.113 7.731 1.00 91.81 110 GLY A O 1
ATOM 809 N N . ILE A 1 111 ? 5.388 4.643 6.191 1.00 94.88 111 ILE A N 1
ATOM 810 C CA . ILE A 1 111 ? 4.273 4.748 5.241 1.00 94.88 111 ILE A CA 1
ATOM 811 C C . ILE A 1 111 ? 3.025 4.128 5.894 1.00 94.88 111 ILE A C 1
ATOM 813 O O . ILE A 1 111 ? 3.148 3.131 6.608 1.00 94.88 111 ILE A O 1
ATOM 817 N N . ARG A 1 112 ? 1.817 4.677 5.666 1.00 94.31 112 ARG A N 1
ATOM 818 C CA . ARG A 1 112 ? 0.577 4.062 6.181 1.00 94.31 112 ARG A CA 1
ATOM 819 C C . ARG A 1 112 ? 0.450 2.642 5.614 1.00 94.31 112 ARG A C 1
ATOM 821 O O . ARG A 1 112 ? 0.335 2.465 4.408 1.00 94.31 112 ARG A O 1
ATOM 828 N N . SER A 1 113 ? 0.455 1.649 6.499 1.00 94.50 113 SER A N 1
ATOM 829 C CA . SER A 1 113 ? 0.489 0.216 6.168 1.00 94.50 113 SER A CA 1
ATOM 830 C C . SER A 1 113 ? -0.618 -0.597 6.838 1.00 94.50 113 SER A C 1
ATOM 832 O O . SER A 1 113 ? -0.562 -1.823 6.844 1.00 94.50 113 SER A O 1
ATOM 834 N N . GLY A 1 114 ? -1.630 0.079 7.387 1.00 96.38 114 GLY A N 1
ATOM 835 C CA . GLY A 1 114 ? -2.815 -0.537 7.973 1.00 96.38 114 GLY A CA 1
ATOM 836 C C . GLY A 1 114 ? -4.094 0.092 7.435 1.00 96.38 114 GLY A C 1
ATOM 837 O O . GLY A 1 114 ? -4.278 1.308 7.544 1.00 96.38 114 GLY A O 1
ATOM 838 N N . PHE A 1 115 ? -4.972 -0.735 6.873 1.00 97.38 115 PHE A N 1
ATOM 839 C CA . PHE A 1 115 ? -6.240 -0.343 6.243 1.00 97.38 115 PHE A CA 1
ATOM 840 C C . PHE A 1 115 ? -7.348 -1.320 6.634 1.00 97.38 115 PHE A C 1
ATOM 842 O O . PHE A 1 115 ? -7.051 -2.451 7.009 1.00 97.38 115 PHE A O 1
ATOM 849 N N . ALA A 1 116 ? -8.615 -0.925 6.563 1.00 96.94 116 ALA A N 1
ATOM 850 C CA . ALA A 1 116 ? -9.703 -1.897 6.691 1.00 96.94 116 ALA A CA 1
ATOM 851 C C . ALA A 1 116 ? -9.963 -2.607 5.352 1.00 96.94 116 ALA A C 1
ATOM 853 O O . ALA A 1 116 ? -9.866 -1.997 4.285 1.00 96.94 116 ALA A O 1
ATOM 854 N N . LEU A 1 117 ? -10.381 -3.874 5.384 1.00 95.94 117 LEU A N 1
ATOM 855 C CA . LEU A 1 117 ? -11.227 -4.388 4.303 1.00 95.94 117 LEU A CA 1
ATOM 856 C C . LEU A 1 117 ? -12.480 -3.505 4.214 1.00 95.94 117 LEU A C 1
ATOM 858 O O . LEU A 1 117 ? -13.059 -3.202 5.253 1.00 95.94 117 LEU A O 1
ATOM 862 N N . ASN A 1 118 ? -12.897 -3.162 2.991 1.00 93.31 118 ASN A N 1
ATOM 863 C CA . ASN A 1 118 ? -13.824 -2.080 2.606 1.00 93.31 118 ASN A CA 1
ATOM 864 C C . ASN A 1 118 ? -13.202 -0.680 2.364 1.00 93.31 118 ASN A C 1
ATOM 866 O O . ASN A 1 118 ? -13.845 0.151 1.715 1.00 93.31 118 ASN A O 1
ATOM 870 N N . GLU A 1 119 ? -11.980 -0.394 2.825 1.00 95.69 119 GLU A N 1
ATOM 871 C CA . GLU A 1 119 ? -11.335 0.912 2.625 1.00 95.69 119 GLU A CA 1
ATOM 872 C C . GLU A 1 119 ? -10.718 1.005 1.219 1.00 95.69 119 GLU A C 1
ATOM 874 O O . GLU A 1 119 ? -10.122 0.043 0.725 1.00 95.69 119 GLU A O 1
ATOM 879 N N . TRP A 1 120 ? -10.852 2.163 0.561 1.00 96.12 120 TRP A N 1
ATOM 880 C CA . TRP A 1 120 ? -10.068 2.444 -0.643 1.00 96.12 120 TRP A CA 1
ATOM 881 C C . TRP A 1 120 ? -8.671 2.889 -0.239 1.00 96.12 120 TRP A C 1
ATOM 883 O O . TRP A 1 120 ? -8.534 3.814 0.560 1.00 96.12 120 TRP A O 1
ATOM 893 N N . VAL A 1 121 ? -7.659 2.259 -0.829 1.00 96.94 121 VAL A N 1
ATOM 894 C CA . VAL A 1 121 ? -6.241 2.580 -0.659 1.00 96.94 121 VAL A CA 1
ATOM 895 C C . VAL A 1 121 ? -5.750 3.313 -1.903 1.00 96.94 121 VAL A C 1
ATOM 897 O O . VAL A 1 121 ? -5.958 2.854 -3.029 1.00 96.94 121 VAL A O 1
ATOM 900 N N . GLU A 1 122 ? -5.110 4.459 -1.693 1.00 95.81 122 GLU A N 1
ATOM 901 C CA . GLU A 1 122 ? -4.714 5.415 -2.730 1.00 95.81 122 GLU A CA 1
ATOM 902 C C . GLU A 1 122 ? -3.188 5.561 -2.792 1.00 95.81 122 GLU A C 1
ATOM 904 O O . GLU A 1 122 ? -2.539 5.723 -1.758 1.00 95.81 122 GLU A O 1
ATOM 909 N N . PHE A 1 123 ? -2.613 5.505 -3.998 1.00 95.75 123 PHE A N 1
ATOM 910 C CA . PHE A 1 123 ? -1.164 5.555 -4.223 1.00 95.75 123 PHE A CA 1
ATOM 911 C C . PHE A 1 123 ? -0.673 6.955 -4.619 1.00 95.75 123 PHE A C 1
ATOM 913 O O . PHE A 1 123 ? -1.153 7.532 -5.598 1.00 95.75 123 PHE A O 1
ATOM 920 N N . TYR A 1 124 ? 0.368 7.434 -3.927 1.00 94.44 124 TYR A N 1
ATOM 921 C CA . TYR A 1 124 ? 1.095 8.672 -4.240 1.00 94.44 124 TYR A CA 1
ATOM 922 C C . TYR A 1 124 ? 2.613 8.396 -4.254 1.00 94.44 124 TYR A C 1
ATOM 924 O O . TYR A 1 124 ? 3.306 8.611 -3.252 1.00 94.44 124 TYR A O 1
ATOM 932 N N . PRO A 1 125 ? 3.152 7.827 -5.345 1.00 94.31 125 PRO A N 1
ATOM 933 C CA . PRO A 1 125 ? 4.584 7.607 -5.496 1.00 94.31 125 PRO A CA 1
ATOM 934 C C . PRO A 1 125 ? 5.329 8.927 -5.752 1.00 94.31 125 PRO A C 1
ATOM 936 O O . PRO A 1 125 ? 4.866 9.789 -6.493 1.00 94.31 125 PRO A O 1
ATOM 939 N N . GLU A 1 126 ? 6.532 9.061 -5.197 1.00 93.56 126 GLU A N 1
ATOM 940 C CA . GLU A 1 126 ? 7.523 10.005 -5.718 1.00 93.56 126 GLU A CA 1
ATOM 941 C C . GLU A 1 126 ? 8.277 9.275 -6.834 1.00 93.56 126 GLU A C 1
ATOM 943 O O . GLU A 1 126 ? 9.000 8.312 -6.564 1.00 93.56 126 GLU A O 1
ATOM 948 N N . ALA A 1 127 ? 8.052 9.676 -8.085 1.00 90.50 127 ALA A N 1
ATOM 949 C CA . ALA A 1 127 ? 8.504 8.944 -9.264 1.00 90.50 127 ALA A CA 1
ATOM 950 C C . ALA A 1 127 ? 9.061 9.861 -10.361 1.00 90.50 127 ALA A C 1
ATOM 952 O O . ALA A 1 127 ? 8.724 11.040 -10.445 1.00 90.50 127 ALA A O 1
ATOM 953 N N . SER A 1 128 ? 9.929 9.298 -11.203 1.00 88.12 128 SER A N 1
ATOM 954 C CA . SER A 1 128 ? 10.545 9.952 -12.367 1.00 88.12 128 SER A CA 1
ATOM 955 C C . SER A 1 128 ? 9.857 9.615 -13.696 1.00 88.12 128 SER A C 1
ATOM 957 O O . SER A 1 128 ? 10.262 10.134 -14.736 1.00 88.12 128 SER A O 1
ATOM 959 N N . ALA A 1 129 ? 8.833 8.756 -13.670 1.00 85.81 129 ALA A N 1
ATOM 960 C CA . ALA A 1 129 ? 8.025 8.373 -14.821 1.00 85.81 129 ALA A CA 1
ATOM 961 C C . ALA A 1 129 ? 6.532 8.527 -14.495 1.00 85.81 129 ALA A C 1
ATOM 963 O O . ALA A 1 129 ? 6.028 7.869 -13.587 1.00 85.81 129 ALA A O 1
ATOM 964 N N . ASP A 1 130 ? 5.814 9.344 -15.271 1.00 83.88 130 ASP A N 1
ATOM 965 C CA . ASP A 1 130 ? 4.398 9.692 -15.035 1.00 83.88 130 ASP A CA 1
ATOM 966 C C . ASP A 1 130 ? 3.421 8.519 -15.274 1.00 83.88 130 ASP A C 1
ATOM 968 O O . ASP A 1 130 ? 2.216 8.624 -15.049 1.00 83.88 130 ASP A O 1
ATOM 972 N N . ASN A 1 131 ? 3.914 7.402 -15.816 1.00 86.06 131 ASN A N 1
ATOM 973 C CA . ASN A 1 131 ? 3.120 6.237 -16.196 1.00 86.06 131 ASN A CA 1
ATOM 974 C C . ASN A 1 131 ? 3.971 4.956 -16.245 1.00 86.06 131 ASN A C 1
ATOM 976 O O . ASN A 1 131 ? 5.194 4.987 -16.124 1.00 86.06 131 ASN A O 1
ATOM 980 N N . GLY A 1 132 ? 3.316 3.812 -16.453 1.00 89.38 132 GLY A N 1
ATOM 981 C CA . GLY A 1 132 ? 3.973 2.520 -16.689 1.00 89.38 132 GLY A CA 1
ATOM 982 C C . GLY A 1 132 ? 4.259 1.708 -15.423 1.00 89.38 132 GLY A C 1
ATOM 983 O O . GLY A 1 132 ? 4.407 0.488 -15.512 1.00 89.38 132 GLY A O 1
ATOM 984 N N . ILE A 1 133 ? 4.247 2.342 -14.246 1.00 94.38 133 ILE A N 1
ATOM 985 C CA . ILE A 1 133 ? 4.283 1.638 -12.960 1.00 94.38 133 ILE A CA 1
ATOM 986 C C . ILE A 1 133 ? 2.972 0.857 -12.778 1.00 94.38 133 ILE A C 1
ATOM 988 O O . ILE A 1 133 ? 1.878 1.398 -12.931 1.00 94.38 133 ILE A O 1
ATOM 992 N N . THR A 1 134 ? 3.067 -0.428 -12.440 1.00 95.94 134 THR A N 1
ATOM 993 C CA . THR A 1 134 ? 1.917 -1.262 -12.055 1.00 95.94 134 THR A CA 1
ATOM 994 C C . THR A 1 134 ? 2.182 -1.899 -10.698 1.00 95.94 134 THR A C 1
ATOM 996 O O . THR A 1 134 ? 3.187 -2.593 -10.528 1.00 95.94 134 THR A O 1
ATOM 999 N N . VAL A 1 135 ? 1.278 -1.677 -9.744 1.00 97.25 135 VAL A N 1
ATOM 1000 C CA . VAL A 1 135 ? 1.278 -2.347 -8.440 1.00 97.25 135 VAL A CA 1
ATOM 1001 C C . VAL A 1 135 ? 0.462 -3.625 -8.555 1.00 97.25 135 VAL A C 1
ATOM 1003 O O . VAL A 1 135 ? -0.702 -3.572 -8.943 1.00 97.25 135 VAL A O 1
ATOM 1006 N N . TYR A 1 136 ? 1.044 -4.762 -8.198 1.00 97.00 136 TYR A N 1
ATOM 1007 C CA . TYR A 1 136 ? 0.302 -5.997 -7.959 1.00 97.00 136 TYR A CA 1
ATOM 1008 C C . TYR A 1 136 ? 0.046 -6.135 -6.462 1.00 97.00 136 TYR A C 1
ATOM 1010 O O . TYR A 1 136 ? 0.965 -5.957 -5.664 1.00 97.00 136 TYR A O 1
ATOM 1018 N N . VAL A 1 137 ? -1.195 -6.443 -6.096 1.00 97.25 137 VAL A N 1
ATOM 1019 C CA . VAL A 1 137 ? -1.602 -6.732 -4.719 1.00 97.25 137 VAL A CA 1
ATOM 1020 C C . VAL A 1 137 ? -1.735 -8.241 -4.590 1.00 97.25 137 VAL A C 1
ATOM 1022 O O . VAL A 1 137 ? -2.445 -8.869 -5.383 1.00 97.25 137 VAL A O 1
ATOM 1025 N N . LEU A 1 138 ? -1.035 -8.815 -3.615 1.00 95.38 138 LEU A N 1
ATOM 1026 C CA . LEU A 1 138 ? -0.981 -10.254 -3.371 1.00 95.38 138 LEU A CA 1
ATOM 1027 C C . LEU A 1 138 ? -1.294 -10.551 -1.900 1.00 95.38 138 LEU A C 1
ATOM 1029 O O . LEU A 1 138 ? -0.806 -9.831 -1.033 1.00 95.38 138 LEU A O 1
ATOM 1033 N N . GLU A 1 139 ? -2.034 -11.621 -1.602 1.00 95.38 139 GLU A N 1
ATOM 1034 C CA . GLU A 1 139 ? -2.041 -12.226 -0.262 1.00 95.38 139 GLU A CA 1
ATOM 1035 C C . GLU A 1 139 ? -0.594 -12.592 0.110 1.00 95.38 139 GLU A C 1
ATOM 1037 O O . GLU A 1 139 ? 0.093 -13.273 -0.659 1.00 95.38 139 GLU A O 1
ATOM 1042 N N . HIS A 1 140 ? -0.109 -12.130 1.266 1.00 92.81 140 HIS A N 1
ATOM 1043 C CA . HIS A 1 140 ? 1.266 -12.396 1.682 1.00 92.81 140 HIS A CA 1
ATOM 1044 C C . HIS A 1 140 ? 1.466 -13.875 2.033 1.00 92.81 140 HIS A C 1
ATOM 1046 O O . HIS A 1 140 ? 0.587 -14.531 2.600 1.00 92.81 140 HIS A O 1
ATOM 1052 N N . ARG A 1 141 ? 2.652 -14.400 1.713 1.00 87.00 141 ARG A N 1
ATOM 1053 C CA . ARG A 1 141 ? 3.022 -15.797 1.938 1.00 87.00 141 ARG A CA 1
ATOM 1054 C C . ARG A 1 141 ? 4.478 -15.921 2.374 1.00 87.00 141 ARG A C 1
ATOM 1056 O O . ARG A 1 141 ? 5.377 -15.472 1.670 1.00 87.00 141 ARG A O 1
ATOM 1063 N N . GLU A 1 142 ? 4.695 -16.650 3.464 1.00 79.56 142 GLU A N 1
ATOM 1064 C CA . GLU A 1 142 ? 6.023 -17.035 3.972 1.00 79.56 142 GLU A CA 1
ATOM 1065 C C . GLU A 1 142 ? 6.842 -17.853 2.948 1.00 79.56 142 GLU A C 1
ATOM 1067 O O . GLU A 1 142 ? 8.067 -17.865 2.987 1.00 79.56 142 GLU A O 1
ATOM 1072 N N . ASP A 1 143 ? 6.173 -18.556 2.021 1.00 73.94 143 ASP A N 1
ATOM 1073 C CA . ASP A 1 143 ? 6.799 -19.375 0.972 1.00 73.94 143 ASP A CA 1
ATOM 1074 C C . ASP A 1 143 ? 6.868 -18.683 -0.404 1.00 73.94 143 ASP A C 1
ATOM 1076 O O . ASP A 1 143 ? 7.106 -19.347 -1.418 1.00 73.94 143 ASP A O 1
ATOM 1080 N N . GLN A 1 144 ? 6.647 -17.363 -0.472 1.00 70.19 144 GLN A N 1
ATOM 1081 C CA . GLN A 1 144 ? 6.573 -16.655 -1.749 1.00 70.19 144 GLN A CA 1
ATOM 1082 C C . GLN A 1 144 ? 7.922 -16.647 -2.485 1.00 70.19 144 GLN A C 1
ATOM 1084 O O . GLN A 1 144 ? 8.954 -16.212 -1.972 1.00 70.19 144 GLN A O 1
ATOM 1089 N N . ALA A 1 145 ? 7.902 -17.103 -3.739 1.00 66.00 145 ALA A N 1
ATOM 1090 C CA . ALA A 1 145 ? 9.077 -17.116 -4.603 1.00 66.00 145 ALA A CA 1
ATOM 1091 C C . ALA A 1 145 ? 9.599 -15.695 -4.895 1.00 66.00 145 ALA A C 1
ATOM 1093 O O . ALA A 1 145 ? 8.837 -14.728 -4.918 1.00 66.00 145 ALA A O 1
ATOM 1094 N N . SER A 1 146 ? 10.904 -15.575 -5.169 1.00 74.75 146 SER A N 1
ATOM 1095 C CA . SER A 1 146 ? 11.547 -14.274 -5.385 1.00 74.75 146 SER A CA 1
ATOM 1096 C C . SER A 1 146 ? 10.882 -13.467 -6.503 1.00 74.75 146 SER A C 1
ATOM 1098 O O . SER A 1 146 ? 10.899 -13.850 -7.678 1.00 74.75 146 SER A O 1
ATOM 1100 N N . TYR A 1 147 ? 10.398 -12.284 -6.121 1.00 82.25 147 TYR A N 1
ATOM 1101 C CA . TYR A 1 147 ? 9.773 -11.285 -6.984 1.00 82.25 147 TYR A CA 1
ATOM 1102 C C . TYR A 1 147 ? 10.623 -10.874 -8.202 1.00 82.25 147 TYR A C 1
ATOM 1104 O O . TYR A 1 147 ? 10.069 -10.429 -9.207 1.00 82.25 147 TYR A O 1
ATOM 1112 N N . VAL A 1 148 ? 11.945 -11.078 -8.158 1.00 77.06 148 VAL A N 1
ATOM 1113 C CA . VAL A 1 148 ? 12.871 -10.853 -9.285 1.00 77.06 148 VAL A CA 1
ATOM 1114 C C . VAL A 1 148 ? 12.580 -11.789 -10.466 1.00 77.06 148 VAL A C 1
ATOM 1116 O O . VAL A 1 148 ? 12.713 -11.398 -11.622 1.00 77.06 148 VAL A O 1
ATOM 1119 N N . THR A 1 149 ? 12.188 -13.033 -10.179 1.00 73.75 149 THR A N 1
ATOM 1120 C CA . THR A 1 149 ? 12.016 -14.108 -11.176 1.00 73.75 149 THR A CA 1
ATOM 1121 C C . THR A 1 149 ? 10.560 -14.379 -11.563 1.00 73.75 149 THR A C 1
ATOM 1123 O O . THR A 1 149 ? 10.295 -15.225 -12.417 1.00 73.75 149 THR A O 1
ATOM 1126 N N . THR A 1 150 ? 9.611 -13.679 -10.942 1.00 78.62 150 THR A N 1
ATOM 1127 C CA . THR A 1 150 ? 8.171 -13.881 -11.140 1.00 78.62 150 THR A CA 1
ATOM 1128 C C . THR A 1 150 ? 7.692 -13.281 -12.463 1.00 78.62 150 THR A C 1
ATOM 1130 O O . THR A 1 150 ? 7.983 -12.128 -12.774 1.00 78.62 150 THR A O 1
ATOM 1133 N N . GLN A 1 151 ? 6.900 -14.039 -13.230 1.00 81.88 151 GLN A N 1
ATOM 1134 C CA . GLN A 1 151 ? 6.122 -13.486 -14.340 1.00 81.88 151 GLN A CA 1
ATOM 1135 C C . GLN A 1 151 ? 4.813 -12.901 -13.797 1.00 81.88 151 GLN A C 1
ATOM 1137 O O . GLN A 1 151 ? 3.957 -13.633 -13.304 1.00 81.88 151 GLN A O 1
ATOM 1142 N N . TYR A 1 152 ? 4.658 -11.584 -13.911 1.00 85.56 152 TYR A N 1
ATOM 1143 C CA . TYR A 1 152 ? 3.518 -10.863 -13.350 1.00 85.56 152 TYR A CA 1
ATOM 1144 C C . TYR A 1 152 ? 2.236 -11.042 -14.175 1.00 85.56 152 TYR A C 1
ATOM 1146 O O . TYR A 1 152 ? 2.236 -10.876 -15.396 1.00 85.56 152 TYR A O 1
ATOM 1154 N N . GLY A 1 153 ? 1.141 -11.382 -13.491 1.00 85.75 153 GLY A N 1
ATOM 1155 C CA . GLY A 1 153 ? -0.184 -11.605 -14.068 1.00 85.75 153 GLY A CA 1
ATOM 1156 C C . GLY A 1 153 ? -1.192 -12.132 -13.041 1.00 85.75 153 GLY A C 1
ATOM 1157 O O . GLY A 1 153 ? -0.863 -12.318 -11.872 1.00 85.75 153 GLY A O 1
ATOM 1158 N N . ASP A 1 154 ? -2.417 -12.403 -13.488 1.00 87.38 154 ASP A N 1
ATOM 1159 C CA . ASP A 1 154 ? -3.524 -12.903 -12.655 1.00 87.38 154 ASP A CA 1
ATOM 1160 C C . ASP A 1 154 ? -3.359 -14.368 -12.192 1.00 87.38 154 ASP A C 1
ATOM 1162 O O . ASP A 1 154 ? -4.030 -14.811 -11.267 1.00 87.38 154 ASP A O 1
ATOM 1166 N N . GLN A 1 155 ? -2.431 -15.114 -12.800 1.00 85.25 155 GLN A N 1
ATOM 1167 C CA . GLN A 1 155 ? -2.097 -16.499 -12.440 1.00 85.25 155 GLN A CA 1
ATOM 1168 C C . GLN A 1 155 ? -1.061 -16.616 -11.300 1.00 85.25 155 GLN A C 1
ATOM 1170 O O . GLN A 1 155 ? -0.601 -17.722 -11.008 1.00 85.25 155 GLN A O 1
ATOM 1175 N N . MET A 1 156 ? -0.628 -15.507 -10.685 1.00 86.44 156 MET A N 1
ATOM 1176 C CA . MET A 1 156 ? 0.361 -15.553 -9.598 1.00 86.44 156 MET A CA 1
ATOM 1177 C C . MET A 1 156 ? -0.218 -16.188 -8.317 1.00 86.44 156 MET A C 1
ATOM 1179 O O . MET A 1 156 ? -1.373 -15.930 -7.969 1.00 86.44 156 MET A O 1
ATOM 1183 N N . PRO A 1 157 ? 0.578 -16.961 -7.550 1.00 84.88 157 PRO A N 1
ATOM 1184 C CA . PRO A 1 157 ? 0.191 -17.402 -6.212 1.00 84.88 157 PRO A CA 1
ATOM 1185 C C . PRO A 1 157 ? -0.149 -16.208 -5.312 1.00 84.88 157 PRO A C 1
ATOM 1187 O O . PRO A 1 157 ? 0.665 -15.298 -5.149 1.00 84.88 157 PRO A O 1
ATOM 1190 N N . GLY A 1 158 ? -1.353 -16.230 -4.736 1.00 90.38 158 GLY A N 1
ATOM 1191 C CA . GLY A 1 158 ? -1.873 -15.148 -3.898 1.00 90.38 158 GLY A CA 1
ATOM 1192 C C . GLY A 1 158 ? -2.383 -13.924 -4.666 1.00 90.38 158 GLY A C 1
ATOM 1193 O O . GLY A 1 158 ? -2.620 -12.910 -4.029 1.00 90.38 158 GLY A O 1
ATOM 1194 N N . PHE A 1 159 ? -2.544 -13.958 -5.997 1.00 94.38 159 PHE A N 1
ATOM 1195 C CA . PHE A 1 159 ? -3.036 -12.795 -6.750 1.00 94.38 159 PHE A CA 1
ATOM 1196 C C . PHE A 1 159 ? -4.415 -12.307 -6.274 1.00 94.38 159 PHE A C 1
ATOM 1198 O O . PHE A 1 159 ? -5.376 -13.074 -6.247 1.00 94.38 159 PHE A O 1
ATOM 1205 N N . VAL A 1 160 ? -4.497 -11.006 -5.971 1.00 95.75 160 VAL A N 1
ATOM 1206 C CA . VAL A 1 160 ? -5.723 -10.313 -5.548 1.00 95.75 160 VAL A CA 1
ATOM 1207 C C . VAL A 1 160 ? -6.210 -9.378 -6.650 1.00 95.75 160 VAL A C 1
ATOM 1209 O O . VAL A 1 160 ? -7.312 -9.522 -7.174 1.00 95.75 160 VAL A O 1
ATOM 1212 N N . THR A 1 161 ? -5.378 -8.400 -7.011 1.00 97.00 161 THR A N 1
ATOM 1213 C CA . THR A 1 161 ? -5.685 -7.383 -8.022 1.00 97.00 161 THR A CA 1
ATOM 1214 C C . THR A 1 161 ? -4.401 -6.706 -8.516 1.00 97.00 161 THR A C 1
ATOM 1216 O O . THR A 1 161 ? -3.305 -6.970 -8.014 1.00 97.00 161 THR A O 1
ATOM 1219 N N . TYR A 1 162 ? -4.514 -5.815 -9.500 1.00 96.88 162 TYR A N 1
ATOM 1220 C CA . TYR A 1 162 ? -3.440 -4.899 -9.875 1.00 96.88 162 TYR A CA 1
ATOM 1221 C C . TYR A 1 162 ? -3.977 -3.486 -10.125 1.00 96.88 162 TYR A C 1
ATOM 1223 O O . TYR A 1 162 ? -5.098 -3.303 -10.599 1.00 96.88 162 TYR A O 1
ATOM 1231 N N . VAL A 1 163 ? -3.139 -2.484 -9.866 1.00 96.56 163 VAL A N 1
ATOM 1232 C CA . VAL A 1 163 ? -3.415 -1.069 -10.130 1.00 96.56 163 VAL A CA 1
ATOM 1233 C C . VAL A 1 163 ? -2.335 -0.534 -11.059 1.00 96.56 163 VAL A C 1
ATOM 1235 O O . VAL A 1 163 ? -1.146 -0.605 -10.750 1.00 96.56 163 VAL A O 1
ATOM 1238 N N . LYS A 1 164 ? -2.735 0.005 -12.212 1.00 95.25 164 LYS A N 1
ATOM 1239 C CA . LYS A 1 164 ? -1.831 0.773 -13.078 1.00 95.25 164 LYS A CA 1
ATOM 1240 C C . LYS A 1 164 ? -1.787 2.199 -12.558 1.00 95.25 164 LYS A C 1
ATOM 1242 O O . LYS A 1 164 ? -2.840 2.821 -12.457 1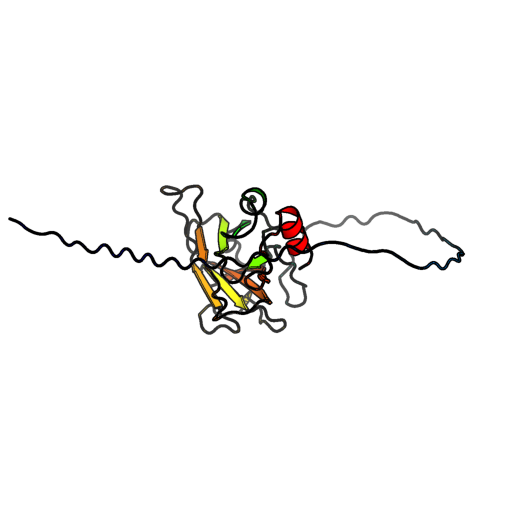.00 95.25 164 LYS A O 1
ATOM 1247 N N . LEU A 1 165 ? -0.596 2.684 -12.231 1.00 94.12 165 LEU A N 1
ATOM 1248 C CA . LEU A 1 165 ? -0.401 4.042 -11.746 1.00 94.12 165 LEU A CA 1
ATOM 1249 C C . LEU A 1 165 ? -0.169 4.984 -12.932 1.00 94.12 165 LEU A C 1
ATOM 1251 O O . LEU A 1 165 ? 0.602 4.677 -13.848 1.00 94.12 165 LEU A O 1
ATOM 1255 N N . TYR A 1 166 ? -0.858 6.119 -12.913 1.00 88.75 166 TYR A N 1
ATOM 1256 C CA . TYR A 1 166 ? -0.774 7.160 -13.927 1.00 88.75 166 TYR A CA 1
ATOM 1257 C C . TYR A 1 166 ? -1.008 8.529 -13.291 1.00 88.75 166 TYR A C 1
ATOM 1259 O O . TYR A 1 166 ? -2.027 8.730 -12.634 1.00 88.75 166 TYR A O 1
ATOM 1267 N N . HIS A 1 167 ? -0.105 9.478 -13.532 1.00 81.56 167 HIS A N 1
ATOM 1268 C CA . HIS A 1 167 ? -0.289 10.871 -13.136 1.00 81.56 167 HIS A CA 1
ATOM 1269 C C . HIS A 1 167 ? -0.481 11.743 -14.369 1.00 81.56 167 HIS A C 1
ATOM 1271 O O . HIS A 1 167 ? 0.362 11.756 -15.265 1.00 81.56 167 HIS A O 1
ATOM 1277 N N . ASN A 1 168 ? -1.566 12.516 -14.401 1.00 77.50 168 ASN A N 1
ATOM 1278 C CA . ASN A 1 168 ? -1.663 13.651 -15.307 1.00 77.50 168 ASN A CA 1
ATOM 1279 C C . ASN A 1 168 ? -1.407 14.950 -14.539 1.00 77.50 168 ASN A C 1
ATOM 1281 O O . ASN A 1 168 ? -2.344 15.622 -14.109 1.00 77.50 168 ASN A O 1
ATOM 1285 N N . VAL A 1 169 ? -0.130 15.310 -14.393 1.00 69.44 169 VAL A N 1
ATOM 1286 C CA . VAL A 1 169 ? 0.314 16.548 -13.725 1.00 69.44 169 VAL A CA 1
ATOM 1287 C C . VAL A 1 169 ? -0.258 17.835 -14.340 1.00 69.44 169 VAL A C 1
ATOM 1289 O O . VAL A 1 169 ? -0.254 18.869 -13.674 1.00 69.44 169 VAL A O 1
ATOM 1292 N N . GLU A 1 170 ? -0.760 17.801 -15.583 1.00 73.44 170 GLU A N 1
ATOM 1293 C CA . GLU A 1 170 ? -1.424 18.949 -16.220 1.00 73.44 170 GLU A CA 1
ATOM 1294 C C . GLU A 1 170 ? -2.910 19.089 -15.833 1.00 73.44 170 GLU A C 1
ATOM 1296 O O . GLU A 1 170 ? -3.449 20.195 -15.897 1.00 73.44 170 GLU A O 1
ATOM 1301 N N . GLU A 1 171 ? -3.574 17.998 -15.429 1.00 72.69 171 GLU A N 1
ATOM 1302 C CA . GLU A 1 171 ? -4.998 17.987 -15.047 1.00 72.69 171 GLU A CA 1
ATOM 1303 C C . GLU A 1 171 ? -5.212 17.935 -13.526 1.00 72.69 171 GLU A C 1
ATOM 1305 O O . GLU A 1 171 ? -6.124 18.598 -13.031 1.00 72.69 171 GLU A O 1
ATOM 1310 N N . ASP A 1 172 ? -4.381 17.192 -12.786 1.00 71.19 172 ASP A N 1
ATOM 1311 C CA . ASP A 1 172 ? -4.459 17.072 -11.325 1.00 71.19 172 ASP A CA 1
ATOM 1312 C C . ASP A 1 172 ? -3.059 16.898 -10.684 1.00 71.19 172 ASP A C 1
ATOM 1314 O O . ASP A 1 172 ? -2.599 15.772 -10.465 1.00 71.19 172 ASP A O 1
ATOM 1318 N N . PRO A 1 173 ? -2.337 17.995 -10.379 1.00 63.97 173 PRO A N 1
ATOM 1319 C CA . PRO A 1 173 ? -0.961 17.936 -9.876 1.00 63.97 173 PRO A CA 1
ATOM 1320 C C . PRO A 1 173 ? -0.825 17.360 -8.455 1.00 63.97 173 PRO A C 1
ATOM 1322 O O . PRO A 1 173 ? 0.278 16.968 -8.080 1.00 63.97 173 PRO A O 1
ATOM 1325 N N . GLU A 1 174 ? -1.912 17.276 -7.681 1.00 67.00 174 GLU A N 1
ATOM 1326 C CA . GLU A 1 174 ? -1.942 16.672 -6.333 1.00 67.00 174 GLU A CA 1
ATOM 1327 C C . GLU A 1 174 ? -2.719 15.333 -6.314 1.00 67.00 174 GLU A C 1
ATOM 1329 O O . GLU A 1 174 ? -2.927 14.739 -5.256 1.00 67.00 174 GLU A O 1
ATOM 1334 N N . GLY A 1 175 ? -3.136 14.851 -7.491 1.00 77.31 175 GLY A N 1
ATOM 1335 C CA . GLY A 1 175 ? -4.054 13.730 -7.659 1.00 77.31 175 GLY A CA 1
ATOM 1336 C C . GLY A 1 175 ? -3.510 12.342 -7.315 1.00 77.31 175 GLY A C 1
ATOM 1337 O O . GLY A 1 175 ? -2.323 12.035 -7.444 1.00 77.31 175 GLY A O 1
ATOM 1338 N N . THR A 1 176 ? -4.437 11.462 -6.935 1.00 86.19 176 THR A N 1
ATOM 1339 C CA . THR A 1 176 ? -4.206 10.027 -6.727 1.00 86.19 176 THR A CA 1
ATOM 1340 C C . THR A 1 176 ? -3.772 9.351 -8.032 1.00 86.19 176 THR A C 1
ATOM 1342 O O . THR A 1 176 ? -4.534 9.325 -8.997 1.00 86.19 176 THR A O 1
ATOM 1345 N N . TRP A 1 177 ? -2.589 8.722 -8.060 1.00 92.69 177 TRP A N 1
ATOM 1346 C CA . TRP A 1 177 ? -2.072 8.038 -9.264 1.00 92.69 177 TRP A CA 1
ATOM 1347 C C . TRP A 1 177 ? -2.860 6.771 -9.628 1.00 92.69 177 TRP A C 1
ATOM 1349 O O . TRP A 1 177 ? -2.775 6.258 -10.744 1.00 92.69 177 TRP A O 1
ATOM 1359 N N . GLY A 1 178 ? -3.564 6.207 -8.654 1.00 93.75 178 GLY A N 1
ATOM 1360 C CA . GLY A 1 178 ? -4.376 5.008 -8.780 1.00 93.75 178 GLY A CA 1
ATOM 1361 C C . GLY A 1 178 ? -4.843 4.541 -7.407 1.00 93.75 178 GLY A C 1
ATOM 1362 O O . GLY A 1 178 ? -4.234 4.869 -6.387 1.00 93.75 178 GLY A O 1
ATOM 1363 N N . SER A 1 179 ? -5.927 3.775 -7.372 1.00 95.62 179 SER A N 1
ATOM 1364 C CA . SER A 1 179 ? -6.495 3.253 -6.131 1.00 95.62 179 SER A CA 1
ATOM 1365 C C . SER A 1 179 ? -7.171 1.900 -6.336 1.00 95.62 179 SER A C 1
ATOM 1367 O O . SER A 1 179 ? -7.450 1.481 -7.463 1.00 95.62 179 SER A O 1
ATOM 1369 N N . PHE A 1 180 ? -7.414 1.201 -5.232 1.00 97.19 180 PHE A N 1
ATOM 1370 C CA . PHE A 1 180 ? -8.185 -0.040 -5.180 1.00 97.19 180 PHE A CA 1
ATOM 1371 C C . PHE A 1 180 ? -8.910 -0.148 -3.840 1.00 97.19 180 PHE A C 1
ATOM 1373 O O . PHE A 1 180 ? -8.598 0.581 -2.904 1.00 97.19 180 PHE A O 1
ATOM 1380 N N . TYR A 1 181 ? -9.843 -1.087 -3.739 1.00 94.69 181 TYR A N 1
ATOM 1381 C CA . TYR A 1 181 ? -10.445 -1.518 -2.481 1.00 94.69 181 TYR A CA 1
ATOM 1382 C C . TYR A 1 181 ? -10.379 -3.044 -2.409 1.00 94.69 181 TYR A C 1
ATOM 1384 O O . TYR A 1 181 ? -10.354 -3.710 -3.447 1.00 94.69 181 TYR A O 1
ATOM 1392 N N . LEU A 1 182 ? -10.379 -3.601 -1.197 1.00 96.19 182 LEU A N 1
ATOM 1393 C CA . LEU A 1 182 ? -10.573 -5.036 -0.985 1.00 96.19 182 LEU A CA 1
ATOM 1394 C C . LEU A 1 182 ? -11.978 -5.281 -0.435 1.00 96.19 182 LEU A C 1
ATOM 1396 O O . LEU A 1 182 ? -12.338 -4.762 0.622 1.00 96.19 182 LEU A O 1
ATOM 1400 N N . ASN A 1 183 ? -12.776 -6.060 -1.167 1.00 95.06 183 ASN A N 1
ATOM 1401 C CA . ASN A 1 183 ? -14.118 -6.460 -0.754 1.00 95.06 183 ASN A CA 1
ATOM 1402 C C . ASN A 1 183 ? -14.050 -7.489 0.402 1.00 95.06 183 ASN A C 1
ATOM 1404 O O . ASN A 1 183 ? -13.463 -8.555 0.190 1.00 95.06 183 ASN A O 1
ATOM 1408 N N . PRO A 1 184 ? -14.653 -7.242 1.585 1.00 95.50 184 PRO A N 1
ATOM 1409 C CA . PRO A 1 184 ? -14.666 -8.211 2.687 1.00 95.50 184 PRO A CA 1
ATOM 1410 C C . PRO A 1 184 ? -15.437 -9.512 2.391 1.00 95.50 184 PRO A C 1
ATOM 1412 O O . PRO A 1 184 ? -15.198 -10.511 3.065 1.00 95.50 184 PRO A O 1
ATOM 1415 N N . ASP A 1 185 ? -16.315 -9.544 1.377 1.00 96.12 185 ASP A N 1
ATOM 1416 C CA . ASP A 1 185 ? -16.966 -10.788 0.921 1.00 96.12 185 ASP A CA 1
ATOM 1417 C C . ASP A 1 185 ? -16.015 -11.714 0.127 1.00 96.12 185 ASP A C 1
ATOM 1419 O O . ASP A 1 185 ? -16.294 -12.904 -0.042 1.00 96.12 185 ASP A O 1
ATOM 1423 N N . GLU A 1 186 ? -14.900 -11.181 -0.384 1.00 95.25 186 GLU A N 1
ATOM 1424 C CA . GLU A 1 186 ? -13.940 -11.889 -1.245 1.00 95.25 186 GLU A CA 1
ATOM 1425 C C . GLU A 1 186 ? -12.596 -12.148 -0.541 1.00 95.25 186 GLU A C 1
ATOM 1427 O O . GLU A 1 186 ? -12.014 -13.223 -0.696 1.00 95.25 186 GLU A O 1
ATOM 1432 N N . TRP A 1 187 ? -12.118 -11.179 0.247 1.00 96.50 187 TRP A N 1
ATOM 1433 C CA . TRP A 1 187 ? -10.756 -11.116 0.790 1.00 96.50 187 TRP A CA 1
ATOM 1434 C C . TRP A 1 187 ? -10.756 -11.098 2.323 1.00 96.50 187 TRP A C 1
ATOM 1436 O O . TRP A 1 187 ? -11.753 -10.756 2.954 1.00 96.50 187 TRP A O 1
ATOM 1446 N N . LYS A 1 188 ? -9.643 -11.502 2.948 1.00 96.81 188 LYS A N 1
ATOM 1447 C CA . LYS A 1 188 ? -9.569 -11.746 4.403 1.00 96.81 188 LYS A CA 1
ATOM 1448 C C . LYS A 1 188 ? -8.617 -10.793 5.128 1.00 96.81 188 LYS A C 1
ATOM 1450 O O . LYS A 1 188 ? -7.655 -10.335 4.514 1.00 96.81 188 LYS A O 1
ATOM 1455 N N . PRO A 1 189 ? -8.831 -10.528 6.431 1.00 97.94 189 PRO A N 1
ATOM 1456 C CA . PRO A 1 189 ? -7.863 -9.791 7.231 1.00 97.94 189 PRO A CA 1
ATOM 1457 C C . PRO A 1 189 ? -6.529 -10.541 7.289 1.00 97.94 189 PRO A C 1
ATOM 1459 O O . PRO A 1 189 ? -6.513 -11.769 7.413 1.00 97.94 189 PRO A O 1
ATOM 1462 N N . GLY A 1 190 ? -5.418 -9.817 7.195 1.00 97.12 190 GLY A N 1
ATOM 1463 C CA . GLY A 1 190 ? -4.086 -10.405 7.073 1.00 97.12 190 GLY A CA 1
ATOM 1464 C C . GLY A 1 190 ? -3.082 -9.494 6.375 1.00 97.12 190 GLY A C 1
ATOM 1465 O O . GLY A 1 190 ? -3.381 -8.347 6.042 1.00 97.12 190 GLY A O 1
ATOM 1466 N N . TYR A 1 191 ? -1.881 -10.023 6.149 1.00 96.75 191 TYR A N 1
ATOM 1467 C CA . TYR A 1 191 ? -0.828 -9.339 5.404 1.00 96.75 191 TYR A CA 1
ATOM 1468 C C . TYR A 1 191 ? -0.998 -9.503 3.890 1.00 96.75 191 TYR A C 1
ATOM 1470 O O . TYR A 1 191 ? -1.375 -10.568 3.401 1.00 96.75 191 TYR A O 1
ATOM 1478 N N . TYR A 1 192 ? -0.650 -8.450 3.157 1.00 96.88 192 TYR A N 1
ATOM 1479 C CA . TYR A 1 192 ? -0.641 -8.380 1.704 1.00 96.88 192 TYR A CA 1
ATOM 1480 C C . TYR A 1 192 ? 0.657 -7.712 1.234 1.00 96.88 192 TYR A C 1
ATOM 1482 O O . TYR A 1 192 ? 1.079 -6.692 1.787 1.00 96.88 192 TYR A O 1
ATOM 1490 N N . ASP A 1 193 ? 1.289 -8.275 0.207 1.00 95.62 193 ASP A N 1
ATOM 1491 C CA . ASP A 1 193 ? 2.435 -7.662 -0.467 1.00 95.62 193 ASP A CA 1
ATOM 1492 C C . ASP A 1 193 ? 1.946 -6.750 -1.598 1.00 95.62 193 ASP A C 1
ATOM 1494 O O . ASP A 1 193 ? 1.189 -7.170 -2.478 1.00 95.62 193 ASP A O 1
ATOM 1498 N N . PHE A 1 194 ? 2.430 -5.507 -1.613 1.00 96.81 194 PHE A N 1
ATOM 1499 C CA . PHE A 1 194 ? 2.333 -4.613 -2.765 1.00 96.81 194 PHE A CA 1
ATOM 1500 C C . PHE A 1 194 ? 3.640 -4.695 -3.549 1.00 96.81 194 PHE A C 1
ATOM 1502 O O . PHE A 1 194 ? 4.704 -4.345 -3.030 1.00 96.81 194 PHE A O 1
ATOM 1509 N N . VAL A 1 195 ? 3.570 -5.164 -4.795 1.00 95.00 195 VAL A N 1
ATOM 1510 C CA . VAL A 1 195 ? 4.733 -5.389 -5.663 1.00 95.00 195 VAL A CA 1
ATOM 1511 C C . VAL A 1 195 ? 4.719 -4.389 -6.809 1.00 95.00 195 VAL A C 1
ATOM 1513 O O . VAL A 1 195 ? 3.852 -4.436 -7.682 1.00 95.00 195 VAL A O 1
ATOM 1516 N N . PHE A 1 196 ? 5.686 -3.479 -6.809 1.00 95.31 196 PHE A N 1
ATOM 1517 C CA . PHE A 1 196 ? 5.795 -2.393 -7.774 1.00 95.31 196 PHE A CA 1
ATOM 1518 C C . PHE A 1 196 ? 6.631 -2.850 -8.965 1.00 95.31 196 PHE A C 1
ATOM 1520 O O . PHE A 1 196 ? 7.785 -3.267 -8.816 1.00 95.31 196 PHE A O 1
ATOM 1527 N N . THR A 1 197 ? 6.030 -2.779 -10.152 1.00 93.94 197 THR A N 1
ATOM 1528 C CA . THR A 1 197 ? 6.629 -3.235 -11.408 1.00 93.94 197 THR A CA 1
ATOM 1529 C C . THR A 1 197 ? 6.706 -2.116 -12.438 1.00 93.94 197 THR A C 1
ATOM 1531 O O . THR A 1 197 ? 5.816 -1.272 -12.506 1.00 93.94 197 THR A O 1
ATOM 1534 N N . TYR A 1 198 ? 7.758 -2.127 -13.254 1.00 92.00 198 TYR A N 1
ATOM 1535 C CA . TYR A 1 198 ? 7.952 -1.254 -14.411 1.00 92.00 198 TYR A CA 1
ATOM 1536 C C . TYR A 1 198 ? 8.515 -2.102 -15.561 1.00 92.00 198 TYR A C 1
ATOM 1538 O O . TYR A 1 198 ? 9.300 -3.022 -15.328 1.00 92.00 198 TYR A O 1
ATOM 1546 N N . GLU A 1 199 ? 8.036 -1.887 -16.790 1.00 88.88 199 GLU A N 1
ATOM 1547 C CA . GLU A 1 199 ? 8.334 -2.742 -17.962 1.00 88.88 199 GLU A CA 1
ATOM 1548 C C . GLU A 1 199 ? 8.153 -4.263 -17.713 1.00 88.88 199 GLU A C 1
ATOM 1550 O O . GLU A 1 199 ? 8.821 -5.106 -18.313 1.00 88.88 199 GLU A O 1
ATOM 1555 N N . GLY A 1 200 ? 7.234 -4.634 -16.812 1.00 86.75 200 GLY A N 1
ATOM 1556 C CA . GLY A 1 200 ? 6.955 -6.028 -16.442 1.00 86.75 200 GLY A CA 1
ATOM 1557 C C . GLY A 1 200 ? 7.958 -6.671 -15.473 1.00 86.75 200 GLY A C 1
ATOM 1558 O O . GLY A 1 200 ? 7.841 -7.865 -15.203 1.00 86.75 200 GLY A O 1
ATOM 1559 N N . LYS A 1 201 ? 8.917 -5.909 -14.933 1.00 89.38 201 LYS A N 1
ATOM 1560 C CA . LYS A 1 201 ? 9.888 -6.346 -13.914 1.00 89.38 201 LYS A CA 1
ATOM 1561 C C . LYS A 1 201 ? 9.585 -5.675 -12.578 1.00 89.38 201 LYS A C 1
ATOM 1563 O O . LYS A 1 201 ? 9.259 -4.491 -12.558 1.00 89.38 201 LYS A O 1
ATOM 1568 N N . ALA A 1 202 ? 9.716 -6.395 -11.466 1.00 91.00 202 ALA A N 1
ATOM 1569 C CA . ALA A 1 202 ? 9.585 -5.796 -10.138 1.00 91.00 202 ALA A CA 1
ATOM 1570 C C . ALA A 1 202 ? 10.847 -5.019 -9.739 1.00 91.00 202 ALA A C 1
ATOM 1572 O O . ALA A 1 202 ? 11.961 -5.493 -9.956 1.00 91.00 202 ALA A O 1
ATOM 1573 N N . PHE A 1 203 ? 10.653 -3.849 -9.130 1.00 91.56 203 PHE A N 1
ATOM 1574 C CA . PHE A 1 203 ? 11.732 -2.979 -8.647 1.00 91.56 203 PHE A CA 1
ATOM 1575 C C . PHE A 1 203 ? 11.564 -2.564 -7.175 1.00 91.56 203 PHE A C 1
ATOM 1577 O O . PHE A 1 203 ? 12.527 -2.118 -6.556 1.00 91.56 203 PHE A O 1
ATOM 1584 N N . ALA A 1 204 ? 10.373 -2.711 -6.586 1.00 93.38 204 ALA A N 1
ATOM 1585 C CA . ALA A 1 204 ? 10.157 -2.485 -5.157 1.00 93.38 204 ALA A CA 1
ATOM 1586 C C . ALA A 1 204 ? 9.004 -3.331 -4.603 1.00 93.38 204 ALA A C 1
ATOM 1588 O O . ALA A 1 204 ? 8.116 -3.763 -5.339 1.00 93.38 204 ALA A O 1
ATOM 1589 N N . THR A 1 205 ? 9.000 -3.536 -3.287 1.00 94.38 205 THR A N 1
ATOM 1590 C CA . THR A 1 205 ? 7.923 -4.205 -2.548 1.00 94.38 205 THR A CA 1
ATOM 1591 C C . THR A 1 205 ? 7.661 -3.538 -1.202 1.00 94.38 205 THR A C 1
ATOM 1593 O O . THR A 1 205 ? 8.602 -3.066 -0.566 1.00 94.38 205 THR A O 1
ATOM 1596 N N . MET A 1 206 ? 6.415 -3.563 -0.732 1.00 95.31 206 MET A N 1
ATOM 1597 C CA . MET A 1 206 ? 6.043 -3.143 0.623 1.00 95.31 206 MET A CA 1
ATOM 1598 C C . MET A 1 206 ? 4.992 -4.088 1.210 1.00 95.31 206 MET A C 1
ATOM 1600 O O . MET A 1 206 ? 4.037 -4.446 0.522 1.00 95.31 206 MET A O 1
ATOM 1604 N N . LEU A 1 207 ? 5.150 -4.446 2.486 1.00 95.31 207 LEU A N 1
ATOM 1605 C CA . LEU A 1 207 ? 4.158 -5.218 3.233 1.00 95.31 207 LEU A CA 1
ATOM 1606 C C . LEU A 1 207 ? 3.095 -4.284 3.837 1.00 95.31 207 LEU A C 1
ATOM 1608 O O . LEU A 1 207 ? 3.424 -3.213 4.355 1.00 95.31 207 LEU A O 1
ATOM 1612 N N . THR A 1 208 ? 1.831 -4.697 3.776 1.00 96.62 208 THR A N 1
ATOM 1613 C CA . THR A 1 208 ? 0.660 -3.962 4.286 1.00 96.62 208 THR A CA 1
ATOM 1614 C C . THR A 1 208 ? -0.272 -4.929 5.017 1.00 96.62 208 THR A C 1
ATOM 1616 O O . THR A 1 208 ? -0.432 -6.062 4.575 1.00 96.62 208 THR A O 1
ATOM 1619 N N . TYR A 1 209 ? -0.904 -4.512 6.115 1.00 97.56 209 TYR A N 1
ATOM 1620 C CA . TYR A 1 209 ? -1.929 -5.293 6.812 1.00 97.56 209 TYR A CA 1
ATOM 1621 C C . TYR A 1 209 ? -3.333 -4.745 6.528 1.00 97.56 209 TYR A C 1
ATOM 1623 O O . TYR A 1 209 ? -3.572 -3.536 6.600 1.00 97.56 209 TYR A O 1
ATOM 1631 N N . PHE A 1 210 ? -4.275 -5.644 6.253 1.00 98.06 210 PHE A N 1
ATOM 1632 C CA . PHE A 1 210 ? -5.699 -5.336 6.178 1.00 98.06 210 PHE A CA 1
ATOM 1633 C C . PHE A 1 210 ? -6.423 -5.896 7.406 1.00 98.06 210 PHE A C 1
ATOM 1635 O O . PHE A 1 210 ? -6.377 -7.095 7.675 1.00 98.06 210 PHE A O 1
ATOM 1642 N N . PHE A 1 211 ? -7.087 -5.014 8.147 1.00 97.81 211 PHE A N 1
ATOM 1643 C CA . PHE A 1 211 ? -7.931 -5.317 9.303 1.00 97.81 211 PHE A CA 1
ATOM 1644 C C . PHE A 1 211 ? -9.346 -5.724 8.867 1.00 97.81 211 PHE A C 1
ATOM 1646 O O . PHE A 1 211 ? -9.740 -5.491 7.721 1.00 97.81 211 PHE A O 1
ATOM 1653 N N . ALA A 1 212 ? -10.136 -6.315 9.767 1.00 97.19 212 ALA A N 1
ATOM 1654 C CA . ALA A 1 212 ? -11.538 -6.593 9.476 1.00 97.19 212 ALA A CA 1
ATOM 1655 C C . ALA A 1 212 ? -12.360 -5.296 9.392 1.00 97.19 212 ALA A C 1
ATOM 1657 O O . ALA A 1 212 ? -12.023 -4.273 9.996 1.00 97.19 212 ALA A O 1
ATOM 1658 N N . GLU A 1 213 ? -13.475 -5.353 8.663 1.00 94.00 213 GLU A N 1
ATOM 1659 C CA . GLU A 1 213 ? -14.464 -4.277 8.656 1.00 94.00 213 GLU A CA 1
ATOM 1660 C C . GLU A 1 213 ? -14.930 -3.993 10.099 1.00 94.00 213 GLU A C 1
ATOM 1662 O O . GLU A 1 213 ? -15.387 -4.889 10.810 1.00 94.00 213 GLU A O 1
ATOM 1667 N N . GLY A 1 214 ? -14.771 -2.742 10.544 1.00 92.88 214 GLY A N 1
ATOM 1668 C CA . GLY A 1 214 ? -15.112 -2.291 11.899 1.00 92.88 214 GLY A CA 1
ATOM 1669 C C . GLY A 1 214 ? -13.965 -2.282 12.926 1.00 92.88 214 GLY A C 1
ATOM 1670 O O . GLY A 1 214 ? -14.065 -1.553 13.912 1.00 92.88 214 GLY A O 1
ATOM 1671 N N . ASP A 1 215 ? -12.843 -2.982 12.709 1.00 95.25 215 ASP A N 1
ATOM 1672 C CA . ASP A 1 215 ? -11.720 -3.016 13.677 1.00 95.25 215 ASP A CA 1
ATOM 1673 C C . ASP A 1 215 ? -11.146 -1.612 13.962 1.00 95.25 215 ASP A C 1
ATOM 1675 O O . ASP A 1 215 ? -10.833 -1.253 15.108 1.00 95.25 215 ASP A O 1
ATOM 1679 N N . LEU A 1 216 ? -11.055 -0.797 12.906 1.00 95.88 216 LEU A N 1
ATOM 1680 C CA . LEU A 1 216 ? -10.563 0.584 12.928 1.00 95.88 216 LEU A CA 1
ATOM 1681 C C . LEU A 1 216 ? -11.657 1.618 13.264 1.00 95.88 216 LEU A C 1
ATOM 1683 O O . LEU A 1 216 ? -11.356 2.806 13.395 1.00 95.88 216 LEU A O 1
ATOM 1687 N N . GLU A 1 217 ? -12.914 1.202 13.458 1.00 95.19 217 GLU A N 1
ATOM 1688 C CA . GLU A 1 217 ? -14.010 2.133 13.740 1.00 95.19 217 GLU A CA 1
ATOM 1689 C C . GLU A 1 217 ? -13.835 2.808 15.112 1.00 95.19 217 GLU A C 1
ATOM 1691 O O . GLU A 1 217 ? -13.385 2.206 16.099 1.00 95.19 217 GLU A O 1
ATOM 1696 N N . GLY A 1 218 ? -14.161 4.104 15.156 1.00 94.25 218 GLY A N 1
ATOM 1697 C CA . GLY A 1 218 ? -14.138 4.929 16.364 1.00 94.25 218 GLY A CA 1
ATOM 1698 C C . GLY A 1 218 ? -12.749 5.224 16.940 1.00 94.25 218 GLY A C 1
ATOM 1699 O O . GLY A 1 218 ? -12.677 5.858 17.991 1.00 94.25 218 GLY A O 1
ATOM 1700 N N . LYS A 1 219 ? -11.662 4.784 16.291 1.00 96.44 219 LYS A N 1
ATOM 1701 C CA . LYS A 1 219 ? -10.285 5.068 16.718 1.00 96.44 219 LYS A CA 1
ATOM 1702 C C . LYS A 1 219 ? -9.903 6.513 16.407 1.00 96.44 219 LYS A C 1
ATOM 1704 O O . LYS A 1 219 ? -10.241 7.046 15.352 1.00 96.44 219 LYS A O 1
ATOM 1709 N N . THR A 1 220 ? -9.145 7.127 17.306 1.00 96.69 220 THR A N 1
ATOM 1710 C CA . THR A 1 220 ? -8.431 8.383 17.043 1.00 96.69 220 THR A CA 1
ATOM 1711 C C . THR A 1 220 ? -7.146 8.134 16.252 1.00 96.69 220 THR A C 1
ATOM 1713 O O . THR A 1 220 ? -6.571 7.049 16.327 1.00 96.69 220 THR A O 1
ATOM 1716 N N . ASP A 1 221 ? -6.634 9.150 15.554 1.00 95.31 221 ASP A N 1
ATOM 1717 C CA . ASP A 1 221 ? -5.364 9.083 14.813 1.00 95.31 221 ASP A CA 1
ATOM 1718 C C . ASP A 1 221 ? -4.201 8.550 15.668 1.00 95.31 221 ASP A C 1
ATOM 1720 O O . ASP A 1 221 ? -3.389 7.772 15.180 1.00 95.31 221 ASP A O 1
ATOM 1724 N N . ALA A 1 222 ? -4.148 8.887 16.962 1.00 95.81 222 ALA A N 1
ATOM 1725 C CA . ALA A 1 222 ? -3.126 8.386 17.885 1.00 95.81 222 ALA A CA 1
ATOM 1726 C C . ALA A 1 222 ? -3.272 6.885 18.218 1.00 95.81 222 ALA A C 1
ATOM 1728 O O . ALA A 1 222 ? -2.276 6.210 18.478 1.00 95.81 222 ALA A O 1
ATOM 1729 N N . GLU A 1 223 ? -4.495 6.347 18.205 1.00 97.00 223 GLU A N 1
ATOM 1730 C CA . GLU A 1 223 ? -4.752 4.908 18.341 1.00 97.00 223 GLU A CA 1
ATOM 1731 C C . GLU A 1 223 ? -4.473 4.171 17.029 1.00 97.00 223 GLU A C 1
ATOM 1733 O O . GLU A 1 223 ? -3.850 3.113 17.058 1.00 97.00 223 GLU A O 1
ATOM 1738 N N . LEU A 1 224 ? -4.856 4.745 15.883 1.00 95.69 224 LEU A N 1
ATOM 1739 C CA . LEU A 1 224 ? -4.534 4.212 14.555 1.00 95.69 224 LEU A CA 1
ATOM 1740 C C . LEU A 1 224 ? -3.016 4.166 14.331 1.00 95.69 224 LEU A C 1
ATOM 1742 O O . LEU A 1 224 ? -2.480 3.134 13.942 1.00 95.69 224 LEU A O 1
ATOM 1746 N N . GLU A 1 225 ? -2.297 5.240 14.666 1.00 93.56 225 GLU A N 1
ATOM 1747 C CA . GLU A 1 225 ? -0.833 5.269 14.656 1.00 93.56 225 GLU A CA 1
ATOM 1748 C C . GLU A 1 225 ? -0.205 4.227 15.582 1.00 93.56 225 GLU A C 1
ATOM 1750 O O . GLU A 1 225 ? 0.883 3.746 15.276 1.00 93.56 225 GLU A O 1
ATOM 1755 N N . LYS A 1 226 ? -0.835 3.898 16.717 1.00 95.00 226 LYS A N 1
ATOM 1756 C CA . LYS A 1 226 ? -0.344 2.838 17.604 1.00 95.00 226 LYS A CA 1
ATOM 1757 C C . LYS A 1 226 ? -0.556 1.466 16.968 1.00 95.00 226 LYS A C 1
ATOM 1759 O O . LYS A 1 226 ? 0.392 0.699 16.891 1.00 95.00 226 LYS A O 1
ATOM 1764 N N . ILE A 1 227 ? -1.762 1.198 16.465 1.00 94.50 227 ILE A N 1
ATOM 1765 C CA . ILE A 1 227 ? -2.129 -0.060 15.798 1.00 94.50 227 ILE A CA 1
ATOM 1766 C C . ILE A 1 227 ? -1.198 -0.333 14.604 1.00 94.50 227 ILE A C 1
ATOM 1768 O O . ILE A 1 227 ? -0.655 -1.425 14.492 1.00 94.50 227 ILE A O 1
ATOM 1772 N N . VAL A 1 228 ? -0.925 0.674 13.768 1.00 91.25 228 VAL A N 1
ATOM 1773 C CA . VAL A 1 228 ? -0.028 0.565 12.596 1.00 91.25 228 VAL A CA 1
ATOM 1774 C C . VAL A 1 228 ? 1.465 0.462 12.974 1.00 91.25 228 VAL A C 1
ATOM 1776 O O . VAL A 1 228 ? 2.290 0.155 12.123 1.00 91.25 228 VAL A O 1
ATOM 1779 N N . LYS A 1 229 ? 1.830 0.667 14.248 1.00 89.06 229 LYS A N 1
ATOM 1780 C CA . LYS A 1 229 ? 3.186 0.430 14.794 1.00 89.06 229 LYS A CA 1
ATOM 1781 C C . LYS A 1 229 ? 3.292 -0.870 15.608 1.00 89.06 229 LYS A C 1
ATOM 1783 O O . LYS A 1 229 ? 4.352 -1.142 16.164 1.00 89.06 229 LYS A O 1
ATOM 1788 N N . GLU A 1 230 ? 2.200 -1.627 15.727 1.00 89.25 230 GLU A N 1
ATOM 1789 C CA . GLU A 1 230 ? 2.121 -2.901 16.463 1.00 89.25 230 GLU A CA 1
ATOM 1790 C C . GLU A 1 230 ? 1.821 -4.105 15.538 1.00 89.25 230 GLU A C 1
ATOM 1792 O O . GLU A 1 230 ? 1.639 -5.219 16.035 1.00 89.25 230 GLU A O 1
ATOM 1797 N N . ILE A 1 231 ? 1.814 -3.872 14.216 1.00 88.25 231 ILE A N 1
ATOM 1798 C CA . ILE A 1 231 ? 1.872 -4.868 13.126 1.00 88.25 231 ILE A CA 1
ATOM 1799 C C . ILE A 1 231 ? 3.312 -5.050 12.623 1.00 88.25 231 ILE A C 1
ATOM 1801 O O . ILE A 1 231 ? 3.648 -6.195 12.260 1.00 88.25 231 ILE A O 1
#

Foldseek 3Di:
DYDDDDDDDDDDDDDDDDDDDDDDDDDDDDDDDDDDDDDDDDDDDDDDDDDDDDDPDDQDAPDLPDDAQFQAKRFHDDPDPVFPFFDFKAKAKDPFEDCVLGVDDTDRHPHAFEEAQVIKIFIDTPGNDQWQKKKWKFADDSPADDLQPDQDDCPHHRGDDMWTFHDDCVPDVPDGRTIDHHHVVHDDWHKMKIFIGGPRGTTIIHIHTYDYVPPRPPDYSVRSSVVSVVD

Secondary structure (DSSP, 8-state):
---------------------------------------------------------------TTSPPPTT-EEE---S-GGG--EEEEEEEESSSS-HHHHSPPPBSSS---EEETT-EEEEEEEES-SEEEEEEEEE--TTPPPTTT---STTSTTEEEEEEEE--TTT-TT--SEEEE--TTT--SEEEEEEEEETTEEEEEEEEEEEPTTTTTT--HHHHHHHTT--

pLDDT: mean 74.65, std 25.34, range [27.33, 98.06]

Solvent-accessible surface area (backbone atoms only — not comparable to full-atom values): 14806 Å² total; per-residue (Å²): 139,81,89,82,91,78,89,83,87,83,88,86,89,85,89,82,89,82,87,82,91,80,92,79,82,86,88,82,83,90,84,82,88,87,86,85,81,90,88,81,87,79,86,88,90,87,89,87,82,85,88,82,92,77,82,92,76,86,77,67,63,76,56,91,85,64,86,77,53,55,14,34,57,45,56,44,77,60,104,52,74,88,56,65,44,58,80,28,35,19,36,34,50,79,75,64,54,52,65,83,63,25,72,48,76,58,29,49,58,84,29,66,28,61,46,43,34,67,30,40,44,33,39,41,68,40,58,83,52,60,50,68,40,30,35,37,37,24,54,54,59,99,82,62,73,62,61,83,79,52,77,82,59,85,86,38,90,45,54,73,53,73,37,67,35,43,54,51,65,90,82,41,74,88,53,71,24,33,63,51,66,44,54,62,93,81,50,76,64,45,53,29,35,38,39,35,23,39,94,74,41,57,34,34,38,32,36,30,38,32,39,48,72,66,74,69,60,93,52,50,48,74,52,48,56,46,54,57,71,73,105

Sequence (231 aa):
MGRMKKVGAVVLAAACMFSAAGCSKKKDEKKDNNDTKVTDKAKDDAKATEDSKDTEGGSESASVDNVRIPGKLYFINTDNADIQVMTKLALSGNQFGSSEFNSKAPSTEGIRSGFALNEWVEFYPEASADNGITVYVLEHREDQASYVTTQYGDQMPGFVTYVKLYHNVEEDPEGTWGSFYLNPDEWKPGYYDFVFTYEGKAFATMLTYFFAEGDLEGKTDAELEKIVKEI